Protein AF-A0A6I7QU82-F1 (afdb_monomer_lite)

pLDDT: mean 78.91, std 19.0, range [34.16, 97.12]

Secondary structure (DSSP, 8-state):
--------------------TT--PPP--GGGGTT--HHHHHH-HHHHHHHHHHTSSGGGG-HHHHHHHHHHHHH-HHHHHHHHHHHHHHH-HHHHHHHHHHHHHHHHHHHHHHHHHHHHHHHHHHHHHHHHHHHHHHHHHHHHHHTT--HHHHHHHH---HHHHHHHHHHTSPPP---PPP---

Sequence (185 aa):
MGAISRKTVDVMDESPVVLSNHLILHFLDTSVLSGKDRDTILDNEMLRWLWYLSATGSDREDPRMREIIDEIIAREPELEKVARRYEEILSDPILLERIEAREKARRDRVAETKLAQEQGHADGFRQGIEKGEEKAKLEIAQRMIDEQYTAPEIVRFTGLTNGRVAELQAEGRPGPAVSGPEGAG

Radius of gyration: 38.84 Å; chains: 1; bounding box: 123×30×81 Å

Structure (mmCIF, N/CA/C/O backbone):
data_AF-A0A6I7QU82-F1
#
_entry.id   AF-A0A6I7QU82-F1
#
loop_
_atom_site.group_PDB
_atom_site.id
_atom_site.type_symbol
_atom_site.label_atom_id
_atom_site.label_alt_id
_atom_site.label_comp_id
_atom_site.label_asym_id
_atom_site.label_entity_id
_atom_site.label_seq_id
_atom_site.pdbx_PDB_ins_code
_atom_site.Cartn_x
_atom_site.Cartn_y
_atom_site.Cartn_z
_atom_site.occupancy
_atom_site.B_iso_or_equiv
_atom_site.auth_seq_id
_atom_site.auth_comp_id
_atom_site.auth_asym_id
_atom_site.auth_atom_id
_atom_site.pdbx_PDB_model_num
ATOM 1 N N . MET A 1 1 ? 48.983 -9.934 44.353 1.00 34.16 1 MET A N 1
ATOM 2 C CA . MET A 1 1 ? 49.155 -8.725 43.512 1.00 34.16 1 MET A CA 1
ATOM 3 C C . MET A 1 1 ? 49.586 -9.192 42.131 1.00 34.16 1 MET A C 1
ATOM 5 O O . MET A 1 1 ? 50.607 -9.845 42.057 1.00 34.16 1 MET A O 1
ATOM 9 N N . GLY A 1 2 ? 48.871 -9.011 41.030 1.00 38.16 2 GLY A N 1
ATOM 10 C CA . GLY A 1 2 ? 47.568 -8.412 40.781 1.00 38.16 2 GLY A CA 1
ATOM 11 C C . GLY A 1 2 ? 46.967 -9.102 39.551 1.00 38.16 2 GLY A C 1
ATOM 12 O O . GLY A 1 2 ? 47.691 -9.566 38.673 1.00 38.16 2 GLY A O 1
ATOM 13 N N . ALA A 1 3 ? 45.645 -9.226 39.547 1.00 38.34 3 ALA A N 1
ATOM 14 C CA . ALA A 1 3 ? 44.877 -9.786 38.451 1.00 38.34 3 ALA A CA 1
ATOM 15 C C . ALA A 1 3 ? 44.915 -8.846 37.238 1.00 38.34 3 ALA A C 1
ATOM 17 O O . ALA A 1 3 ? 44.668 -7.650 37.381 1.00 38.34 3 ALA A O 1
ATOM 18 N N . ILE A 1 4 ? 45.150 -9.390 36.043 1.00 37.47 4 ILE A N 1
ATOM 19 C CA . ILE A 1 4 ? 44.785 -8.726 34.788 1.00 37.47 4 ILE A CA 1
ATOM 20 C C . ILE A 1 4 ? 43.671 -9.565 34.176 1.00 37.47 4 ILE A C 1
ATOM 22 O O . ILE A 1 4 ? 43.900 -10.553 33.480 1.00 37.47 4 ILE A O 1
ATOM 26 N N . SER A 1 5 ? 42.446 -9.180 34.528 1.00 36.19 5 SER A N 1
ATOM 27 C CA . SER A 1 5 ? 41.219 -9.674 33.918 1.00 36.19 5 SER A CA 1
ATOM 28 C C . SER A 1 5 ? 41.178 -9.180 32.473 1.00 36.19 5 SER A C 1
ATOM 30 O O . SER A 1 5 ? 41.022 -7.982 32.222 1.00 36.19 5 SER A O 1
ATOM 32 N N . ARG A 1 6 ? 41.359 -10.092 31.512 1.00 39.62 6 ARG A N 1
ATOM 33 C CA . ARG A 1 6 ? 40.973 -9.840 30.123 1.00 39.62 6 ARG A CA 1
ATOM 34 C C . ARG A 1 6 ? 39.455 -9.711 30.118 1.00 39.62 6 ARG A C 1
ATOM 36 O O . ARG A 1 6 ? 38.758 -10.715 30.215 1.00 39.62 6 ARG A O 1
ATOM 43 N N . LYS A 1 7 ? 38.958 -8.477 30.016 1.00 40.41 7 LYS A N 1
ATOM 44 C CA . LYS A 1 7 ? 37.581 -8.226 29.597 1.00 40.41 7 LYS A CA 1
ATOM 45 C C . LYS A 1 7 ? 37.410 -8.874 28.225 1.00 40.41 7 LYS A C 1
ATOM 47 O O . LYS A 1 7 ? 37.964 -8.396 27.239 1.00 40.41 7 LYS A O 1
ATOM 52 N N . THR A 1 8 ? 36.701 -9.992 28.193 1.00 36.50 8 THR A N 1
ATOM 53 C CA . THR A 1 8 ? 36.021 -10.476 26.999 1.00 36.50 8 THR A CA 1
ATOM 54 C C . THR A 1 8 ? 35.103 -9.351 26.545 1.00 36.50 8 THR A C 1
ATOM 56 O O . THR A 1 8 ? 34.174 -8.979 27.256 1.00 36.50 8 THR A O 1
ATOM 59 N N . VAL A 1 9 ? 35.459 -8.731 25.424 1.00 39.91 9 VAL A N 1
ATOM 60 C CA . VAL A 1 9 ? 34.562 -7.862 24.670 1.00 39.91 9 VAL A CA 1
ATOM 61 C C . VAL A 1 9 ? 33.419 -8.759 24.228 1.00 39.91 9 VAL A C 1
ATOM 63 O O . VAL A 1 9 ? 33.667 -9.777 23.581 1.00 39.91 9 VAL A O 1
ATOM 66 N N . ASP A 1 10 ? 32.211 -8.425 24.673 1.00 38.56 10 ASP A N 1
ATOM 67 C CA . ASP A 1 10 ? 30.991 -9.095 24.251 1.00 38.56 10 ASP A CA 1
ATOM 68 C C . ASP A 1 10 ? 30.981 -9.171 22.726 1.00 38.56 10 ASP A C 1
ATOM 70 O O . ASP A 1 10 ? 31.130 -8.166 22.025 1.00 38.56 10 ASP A O 1
ATOM 74 N N . VAL A 1 11 ? 30.879 -10.402 22.235 1.00 44.03 11 VAL A N 1
ATOM 75 C CA . VAL A 1 11 ? 30.656 -10.713 20.831 1.00 44.03 11 VAL A CA 1
ATOM 76 C C . VAL A 1 11 ? 29.355 -10.014 20.461 1.00 44.03 11 VAL A C 1
ATOM 78 O O . VAL A 1 11 ? 28.293 -10.387 20.957 1.00 44.03 11 VAL A O 1
ATOM 81 N N . MET A 1 12 ? 29.457 -8.946 19.666 1.00 39.00 12 MET A N 1
ATOM 82 C CA . MET A 1 12 ? 28.294 -8.323 19.049 1.00 39.00 12 MET A CA 1
ATOM 83 C C . MET A 1 12 ? 27.582 -9.418 18.265 1.00 39.00 12 MET A C 1
ATOM 85 O O . MET A 1 12 ? 28.162 -10.028 17.371 1.00 39.00 12 MET A O 1
ATOM 89 N N . ASP A 1 13 ? 26.356 -9.693 18.687 1.00 45.09 13 ASP A N 1
ATOM 90 C CA . ASP A 1 13 ? 25.386 -10.525 18.000 1.00 45.09 13 ASP A CA 1
ATOM 91 C C . ASP A 1 13 ? 25.346 -10.108 16.520 1.00 45.09 13 ASP A C 1
ATOM 93 O O . ASP A 1 13 ? 24.890 -9.015 16.190 1.00 45.09 13 ASP A O 1
ATOM 97 N N . GLU A 1 14 ? 25.886 -10.946 15.628 1.00 49.81 14 GLU A N 1
ATOM 98 C CA . GLU A 1 14 ? 25.839 -10.762 14.167 1.00 49.81 14 GLU A CA 1
ATOM 99 C C . GLU A 1 14 ? 24.434 -11.066 13.612 1.00 49.81 14 GLU A C 1
ATOM 101 O O . GLU A 1 14 ? 24.269 -11.555 12.492 1.00 49.81 14 GLU A O 1
ATOM 106 N N . SER A 1 15 ? 23.388 -10.811 14.396 1.00 45.62 15 SER A N 1
ATOM 107 C CA . SER A 1 15 ? 22.027 -10.862 13.900 1.00 45.62 15 SER A CA 1
ATOM 108 C C . SER A 1 15 ? 21.807 -9.637 12.995 1.00 45.62 15 SER A C 1
ATOM 110 O O . SER A 1 15 ? 22.071 -8.499 13.400 1.00 45.62 15 SER A O 1
ATOM 112 N N . PRO A 1 16 ? 21.386 -9.822 11.727 1.00 48.50 16 PRO A N 1
ATOM 113 C CA . PRO A 1 16 ? 21.156 -8.697 10.835 1.00 48.50 16 PRO A CA 1
ATOM 114 C C . PRO A 1 16 ? 20.095 -7.797 11.464 1.00 48.50 16 PRO A C 1
ATOM 116 O O . PRO A 1 16 ? 18.992 -8.248 11.774 1.00 48.50 16 PRO A O 1
ATOM 119 N N . VAL A 1 17 ? 20.431 -6.523 11.664 1.00 49.16 17 VAL A N 1
ATOM 120 C CA . VAL A 1 17 ? 19.489 -5.511 12.149 1.00 49.16 17 VAL A CA 1
ATOM 121 C C . VAL A 1 17 ? 18.388 -5.361 11.100 1.00 49.16 17 VAL A C 1
ATOM 123 O O . VAL A 1 17 ? 18.532 -4.643 10.110 1.00 49.16 17 VAL A O 1
ATOM 126 N N . VAL A 1 18 ? 17.279 -6.071 11.294 1.00 52.31 18 VAL A N 1
ATOM 127 C CA . VAL A 1 18 ? 16.084 -5.944 10.461 1.00 52.31 18 VAL A CA 1
ATOM 128 C C . VAL A 1 18 ? 15.369 -4.668 10.890 1.00 52.31 18 VAL A C 1
ATOM 130 O O . VAL A 1 18 ? 14.615 -4.659 11.858 1.00 52.31 18 VAL A O 1
ATOM 133 N N . LEU A 1 19 ? 15.620 -3.570 10.172 1.00 53.47 19 LEU A N 1
ATOM 134 C CA . LEU A 1 19 ? 14.947 -2.287 10.407 1.00 53.47 19 LEU A CA 1
ATOM 135 C C . LEU A 1 19 ? 13.419 -2.406 10.276 1.00 53.47 19 LEU A C 1
ATOM 137 O O . LEU A 1 19 ? 12.694 -1.717 10.987 1.00 53.47 19 LEU A O 1
ATOM 141 N N . SER A 1 20 ? 12.931 -3.253 9.360 1.00 51.53 20 SER A N 1
ATOM 142 C CA . SER A 1 20 ? 11.506 -3.486 9.101 1.00 51.53 20 SER A CA 1
ATOM 143 C C . SER A 1 20 ? 11.313 -4.553 8.007 1.00 51.53 20 SER A C 1
ATOM 145 O O . SER A 1 20 ? 11.926 -4.454 6.948 1.00 51.53 20 SER A O 1
ATOM 147 N N . ASN A 1 21 ? 10.401 -5.519 8.195 1.00 57.09 21 ASN A N 1
ATOM 148 C CA . ASN A 1 21 ? 9.949 -6.443 7.130 1.00 57.09 21 ASN A CA 1
ATOM 149 C C . ASN A 1 21 ? 8.995 -5.771 6.116 1.00 57.09 21 ASN A C 1
ATOM 151 O O . ASN A 1 21 ? 8.422 -6.438 5.256 1.00 57.09 21 ASN A O 1
ATOM 155 N N . HIS A 1 22 ? 8.768 -4.460 6.233 1.00 63.03 22 HIS A N 1
ATOM 156 C CA . HIS A 1 22 ? 7.871 -3.705 5.356 1.00 63.03 22 HIS A CA 1
ATOM 157 C C . HIS A 1 22 ? 8.551 -3.214 4.073 1.00 63.03 22 HIS A C 1
ATOM 159 O O . HIS A 1 22 ? 7.864 -2.684 3.201 1.00 63.03 22 HIS A O 1
ATOM 165 N N . LEU A 1 23 ? 9.872 -3.380 3.941 1.00 57.81 23 LEU A N 1
ATOM 166 C CA . LEU A 1 23 ? 10.615 -2.988 2.748 1.00 57.81 23 LEU A CA 1
ATOM 167 C C . LEU A 1 23 ? 11.723 -4.001 2.445 1.00 57.81 23 LEU A C 1
ATOM 169 O O . LEU A 1 23 ? 12.660 -4.156 3.221 1.00 57.81 23 LEU A O 1
ATOM 173 N N . ILE A 1 24 ? 11.627 -4.652 1.286 1.00 64.06 24 ILE A N 1
ATOM 174 C CA . ILE A 1 24 ? 12.713 -5.451 0.714 1.00 64.06 24 ILE A CA 1
ATOM 175 C C . ILE A 1 24 ? 13.284 -4.640 -0.446 1.00 64.06 24 ILE A C 1
ATOM 177 O O . ILE A 1 24 ? 12.586 -4.370 -1.423 1.00 64.06 24 ILE A O 1
ATOM 181 N N . LEU A 1 25 ? 14.542 -4.225 -0.318 1.00 69.94 25 LEU A N 1
ATOM 182 C CA . LEU A 1 25 ? 15.288 -3.588 -1.397 1.00 69.94 25 LEU A CA 1
ATOM 183 C C . LEU A 1 25 ? 16.204 -4.632 -2.028 1.00 69.94 25 LEU A C 1
ATOM 185 O O . LEU A 1 25 ? 17.079 -5.182 -1.361 1.00 69.94 25 LEU A O 1
ATOM 189 N N . HIS A 1 26 ? 16.001 -4.898 -3.314 1.00 70.88 26 HIS A N 1
ATOM 190 C CA . HIS A 1 26 ? 16.937 -5.679 -4.110 1.00 70.88 26 HIS A CA 1
ATOM 191 C C . HIS A 1 26 ? 17.929 -4.723 -4.768 1.00 70.88 26 HIS A C 1
ATOM 193 O O . HIS A 1 26 ? 17.527 -3.801 -5.476 1.00 70.88 26 HIS A O 1
ATOM 199 N N . PHE A 1 27 ? 19.220 -4.949 -4.535 1.00 75.38 27 PHE A N 1
ATOM 200 C CA . PHE A 1 27 ? 20.288 -4.220 -5.208 1.00 75.38 27 PHE A CA 1
ATOM 201 C C . PHE A 1 27 ? 20.784 -5.052 -6.388 1.00 75.38 27 PHE A C 1
ATOM 203 O O . PHE A 1 27 ? 21.113 -6.227 -6.228 1.00 75.38 27 PHE A O 1
ATOM 210 N N . LEU A 1 28 ? 20.818 -4.440 -7.571 1.00 79.50 28 LEU A N 1
ATOM 211 C CA . LEU A 1 28 ? 21.399 -5.032 -8.770 1.00 79.50 28 LEU A CA 1
ATOM 212 C C . LEU A 1 28 ? 22.754 -4.372 -9.018 1.00 79.50 28 LEU A C 1
ATOM 214 O O . LEU A 1 28 ? 22.820 -3.176 -9.293 1.00 79.50 28 LEU A O 1
ATOM 218 N N . ASP A 1 29 ? 23.828 -5.148 -8.890 1.00 80.94 29 ASP A N 1
ATOM 219 C CA . ASP A 1 29 ? 25.186 -4.665 -9.122 1.00 80.94 29 ASP A CA 1
ATOM 220 C C . ASP A 1 29 ? 25.537 -4.752 -10.614 1.00 80.94 29 ASP A C 1
ATOM 222 O O . ASP A 1 29 ? 25.734 -5.837 -11.167 1.00 80.94 29 ASP A O 1
ATOM 226 N N . THR A 1 30 ? 25.618 -3.597 -11.276 1.00 81.19 30 THR A N 1
ATOM 227 C CA . THR A 1 30 ? 25.988 -3.509 -12.695 1.00 81.19 30 THR A CA 1
ATOM 228 C C . THR A 1 30 ? 27.480 -3.737 -12.928 1.00 81.19 30 THR A C 1
ATOM 230 O O . THR A 1 30 ? 27.874 -4.017 -14.059 1.00 81.19 30 THR A O 1
ATOM 233 N N . SER A 1 31 ? 28.323 -3.712 -11.886 1.00 81.31 31 SER A N 1
ATOM 234 C CA . SER A 1 31 ? 29.754 -4.015 -12.008 1.00 81.31 31 SER A CA 1
ATOM 235 C C . SER A 1 31 ? 30.011 -5.459 -12.443 1.00 81.31 31 SER A C 1
ATOM 237 O O . SER A 1 31 ? 31.032 -5.740 -13.069 1.00 81.31 31 SER A O 1
ATOM 239 N N . VAL A 1 32 ? 29.041 -6.356 -12.227 1.00 83.81 32 VAL A N 1
ATOM 240 C CA . VAL A 1 32 ? 29.049 -7.734 -12.740 1.00 83.81 32 VAL A CA 1
ATOM 241 C C . VAL A 1 32 ? 29.113 -7.770 -14.272 1.00 83.81 32 VAL A C 1
ATOM 243 O O . VAL A 1 32 ? 29.589 -8.751 -14.834 1.00 83.81 32 VAL A O 1
ATOM 246 N N . LEU A 1 33 ? 28.678 -6.714 -14.966 1.00 82.25 33 LEU A N 1
ATOM 247 C CA . LEU A 1 33 ? 28.789 -6.597 -16.424 1.00 82.25 33 LEU A CA 1
ATOM 248 C C . LEU A 1 33 ? 30.214 -6.245 -16.886 1.00 82.25 33 LEU A C 1
ATOM 250 O O . LEU A 1 33 ? 30.549 -6.434 -18.056 1.00 82.25 33 LEU A O 1
ATOM 254 N N . SER A 1 34 ? 31.070 -5.759 -15.982 1.00 81.31 34 SER A N 1
ATOM 255 C CA . SER A 1 34 ? 32.435 -5.349 -16.306 1.00 81.31 34 SER A CA 1
ATOM 256 C C . SER A 1 34 ? 33.278 -6.532 -16.779 1.00 81.31 34 SER A C 1
ATOM 258 O O . SER A 1 34 ? 33.328 -7.585 -16.145 1.00 81.31 34 SER A O 1
ATOM 260 N N . GLY A 1 35 ? 33.951 -6.360 -17.917 1.00 80.06 35 GLY A N 1
ATOM 261 C CA . GLY A 1 35 ? 34.825 -7.381 -18.496 1.00 80.06 35 GLY A CA 1
ATOM 262 C C . GLY A 1 35 ? 34.104 -8.576 -19.126 1.00 80.06 35 GLY A C 1
ATOM 263 O O . GLY A 1 35 ? 34.782 -9.463 -19.638 1.00 80.06 35 GLY A O 1
ATOM 264 N N . LYS A 1 36 ? 32.763 -8.607 -19.133 1.00 85.38 36 LYS A N 1
ATOM 265 C CA . LYS A 1 36 ? 32.005 -9.612 -19.886 1.00 85.38 36 LYS A CA 1
ATOM 266 C C . LYS A 1 36 ? 32.008 -9.272 -21.376 1.00 85.38 36 LYS A C 1
ATOM 268 O O . LYS A 1 36 ? 31.846 -8.114 -21.773 1.00 85.38 36 LYS A O 1
ATOM 273 N N . ASP A 1 37 ? 32.222 -10.289 -22.200 1.00 87.56 37 ASP A N 1
ATOM 274 C CA . ASP A 1 37 ? 32.086 -10.180 -23.647 1.00 87.56 37 ASP A CA 1
ATOM 275 C C . ASP A 1 37 ? 30.605 -10.191 -24.074 1.00 87.56 37 ASP A C 1
ATOM 277 O O . ASP A 1 37 ? 29.700 -10.464 -23.280 1.00 87.56 37 ASP A O 1
ATOM 281 N N . ARG A 1 38 ? 30.372 -9.851 -25.345 1.00 84.81 38 ARG A N 1
ATOM 282 C CA . ARG A 1 38 ? 29.039 -9.755 -25.953 1.00 84.81 38 ARG A CA 1
ATOM 283 C C . ARG A 1 38 ? 28.275 -11.077 -25.871 1.00 84.81 38 ARG A C 1
ATOM 285 O O . ARG A 1 38 ? 27.106 -11.058 -25.499 1.00 84.81 38 ARG A O 1
ATOM 292 N N . ASP A 1 39 ? 28.918 -12.197 -26.176 1.00 89.00 39 ASP A N 1
ATOM 293 C CA . ASP A 1 39 ? 28.253 -13.500 -26.247 1.00 89.00 39 ASP A CA 1
ATOM 294 C C . ASP A 1 39 ? 27.818 -13.947 -24.847 1.00 89.00 39 ASP A C 1
ATOM 296 O O . ASP A 1 39 ? 26.665 -14.322 -24.641 1.00 89.00 39 ASP A O 1
ATOM 300 N N . THR A 1 40 ? 28.677 -13.746 -23.842 1.00 90.25 40 THR A N 1
ATOM 301 C CA . THR A 1 40 ? 28.342 -13.991 -22.431 1.00 90.25 40 THR A CA 1
ATOM 302 C C . THR A 1 40 ? 27.105 -13.205 -21.975 1.00 90.25 40 THR A C 1
ATOM 304 O O . THR A 1 40 ? 26.299 -13.718 -21.194 1.00 90.25 40 THR A O 1
ATOM 307 N N . ILE A 1 41 ? 26.947 -11.955 -22.423 1.00 87.31 41 ILE A N 1
ATOM 308 C CA . ILE A 1 41 ? 25.782 -11.121 -22.085 1.00 87.31 41 ILE A CA 1
ATOM 309 C C . ILE A 1 41 ? 24.533 -11.634 -22.802 1.00 87.31 41 ILE A C 1
ATOM 311 O O . ILE A 1 41 ? 23.478 -11.761 -22.186 1.00 87.31 41 ILE A O 1
ATOM 315 N N . LEU A 1 42 ? 24.644 -11.939 -24.093 1.00 88.06 42 LEU A N 1
ATOM 316 C CA . LEU A 1 42 ? 23.508 -12.320 -24.926 1.00 88.06 42 LEU A CA 1
ATOM 317 C C . LEU A 1 42 ? 22.996 -13.736 -24.655 1.00 88.06 42 LEU A C 1
ATOM 319 O O . LEU A 1 42 ? 21.808 -13.986 -24.862 1.00 88.06 42 LEU A O 1
ATOM 323 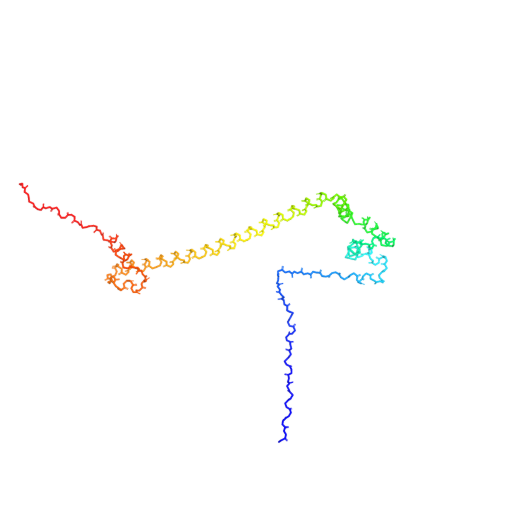N N . ASP A 1 43 ? 23.842 -14.641 -24.172 1.00 90.06 43 ASP A N 1
ATOM 324 C CA . ASP A 1 43 ? 23.466 -16.026 -23.874 1.00 90.06 43 ASP A CA 1
ATOM 325 C C . ASP A 1 43 ? 22.761 -16.171 -22.515 1.00 90.06 43 ASP A C 1
ATOM 327 O O . ASP A 1 43 ? 22.052 -17.151 -22.278 1.00 90.06 43 ASP A O 1
ATOM 331 N N . ASN A 1 44 ? 22.888 -15.181 -21.625 1.00 90.00 44 ASN A N 1
ATOM 332 C CA . ASN A 1 44 ? 22.287 -15.208 -20.295 1.00 90.00 44 ASN A CA 1
ATOM 333 C C . ASN A 1 44 ? 21.133 -14.204 -20.167 1.00 90.00 44 ASN A C 1
AT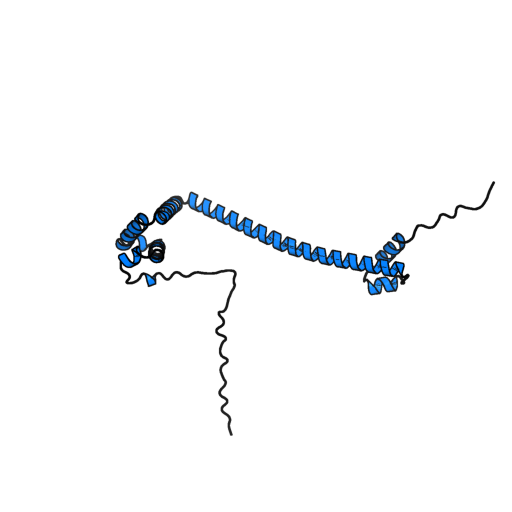OM 335 O O . ASN A 1 44 ? 21.341 -12.997 -20.218 1.00 90.00 44 ASN A O 1
ATOM 339 N N . GLU A 1 45 ? 19.923 -14.704 -19.910 1.00 88.44 45 GLU A N 1
ATOM 340 C CA . GLU A 1 45 ? 18.714 -13.882 -19.748 1.00 88.44 45 GLU A CA 1
ATOM 341 C C . GLU A 1 45 ? 18.876 -12.782 -18.698 1.00 88.44 45 GLU A C 1
ATOM 343 O O . GLU A 1 45 ? 18.689 -11.608 -19.002 1.00 88.44 45 GLU A O 1
ATOM 348 N N . MET A 1 46 ? 19.319 -13.123 -17.489 1.00 87.00 46 MET A N 1
ATOM 349 C CA . MET A 1 46 ? 19.500 -12.137 -16.424 1.00 87.00 46 MET A CA 1
ATOM 350 C C . MET A 1 46 ? 20.509 -11.050 -16.814 1.00 87.00 46 MET A C 1
ATOM 352 O O . MET A 1 46 ? 20.310 -9.885 -16.479 1.00 87.00 46 MET A O 1
ATOM 356 N N . LEU A 1 47 ? 21.576 -11.401 -17.539 1.00 88.44 47 LEU A N 1
ATOM 357 C CA . LEU A 1 47 ? 22.549 -10.419 -18.021 1.00 88.44 47 LEU A CA 1
ATOM 358 C C . LEU A 1 47 ? 21.990 -9.550 -19.149 1.00 88.44 47 LEU A C 1
ATOM 360 O O . LEU A 1 47 ? 22.301 -8.363 -19.161 1.00 88.44 47 LEU A O 1
ATOM 364 N N . ARG A 1 48 ? 21.132 -10.076 -20.035 1.00 88.69 48 ARG A N 1
ATOM 365 C CA . ARG A 1 48 ? 20.410 -9.260 -21.030 1.00 88.69 48 ARG A CA 1
ATOM 366 C C . ARG A 1 48 ? 19.518 -8.222 -20.355 1.00 88.69 48 ARG A C 1
ATOM 368 O O . ARG A 1 48 ? 19.591 -7.041 -20.687 1.00 88.69 48 ARG A O 1
ATOM 375 N N . TRP A 1 49 ? 18.733 -8.643 -19.363 1.00 87.38 49 TRP A N 1
ATOM 376 C CA . TRP A 1 49 ? 17.869 -7.747 -18.591 1.00 87.38 49 TRP A CA 1
ATOM 377 C C . TRP A 1 49 ? 18.673 -6.725 -17.785 1.00 87.38 49 TRP A C 1
ATOM 379 O O . TRP A 1 49 ? 18.361 -5.535 -17.813 1.00 87.38 49 TRP A O 1
ATOM 389 N N . LEU A 1 50 ? 19.740 -7.156 -17.107 1.00 87.88 50 LEU A N 1
ATOM 390 C CA . LEU A 1 50 ? 20.622 -6.259 -16.362 1.00 87.88 50 LEU A CA 1
ATOM 391 C C . LEU A 1 50 ? 21.316 -5.254 -17.291 1.00 87.88 50 LEU A C 1
ATOM 393 O O . LEU A 1 50 ? 21.401 -4.079 -16.945 1.00 87.88 50 LEU A O 1
ATOM 397 N N . TRP A 1 51 ? 21.754 -5.685 -18.478 1.00 87.06 51 TRP A N 1
ATOM 398 C CA . TRP A 1 51 ? 22.341 -4.811 -19.495 1.00 87.06 51 TRP A CA 1
ATOM 399 C C . TRP A 1 51 ? 21.331 -3.771 -19.983 1.00 87.06 51 TRP A C 1
ATOM 401 O O . TRP A 1 51 ? 21.614 -2.573 -19.938 1.00 87.06 51 TRP A O 1
ATOM 411 N N . TYR A 1 52 ? 20.124 -4.207 -20.355 1.00 85.25 52 TYR A N 1
ATOM 412 C CA . TYR A 1 52 ? 19.033 -3.327 -20.774 1.00 85.25 52 TYR A CA 1
ATOM 413 C C . TYR A 1 52 ? 18.695 -2.265 -19.711 1.00 85.25 52 TYR A C 1
ATOM 415 O O . TYR A 1 52 ? 18.596 -1.083 -20.036 1.00 85.25 52 TYR A O 1
ATOM 423 N N . LEU A 1 53 ? 18.581 -2.662 -18.438 1.00 84.19 53 LEU A N 1
ATOM 424 C CA . LEU A 1 53 ? 18.298 -1.750 -17.321 1.00 84.19 53 LEU A CA 1
ATOM 425 C C . LEU A 1 53 ? 19.480 -0.829 -16.993 1.00 84.19 53 LEU A C 1
ATOM 427 O O . LEU A 1 53 ? 19.284 0.342 -16.678 1.00 84.19 53 LEU A O 1
ATOM 431 N N . SER A 1 54 ? 20.716 -1.320 -17.098 1.00 79.56 54 SER A N 1
ATOM 432 C CA . SER A 1 54 ? 21.905 -0.477 -16.913 1.00 79.56 54 SER A CA 1
ATOM 433 C C . SER A 1 54 ? 21.993 0.615 -17.981 1.00 79.56 54 SER A C 1
ATOM 435 O O . SER A 1 54 ? 22.470 1.713 -17.720 1.00 79.56 54 SER A O 1
ATOM 437 N N . ALA A 1 55 ? 21.445 0.336 -19.164 1.00 73.44 55 ALA A N 1
ATOM 438 C CA . ALA A 1 55 ? 21.369 1.272 -20.265 1.00 73.44 55 ALA A CA 1
ATOM 439 C C . ALA A 1 55 ? 20.123 2.167 -20.241 1.00 73.44 55 ALA A C 1
ATOM 441 O O . ALA A 1 55 ? 19.954 2.984 -21.137 1.00 73.44 55 ALA A O 1
ATOM 442 N N . THR A 1 56 ? 19.199 2.051 -19.285 1.00 62.25 56 THR A N 1
ATOM 443 C CA . THR A 1 56 ? 18.101 3.026 -19.145 1.00 62.25 56 THR A CA 1
ATOM 444 C C . THR A 1 56 ? 18.606 4.258 -18.388 1.00 62.25 56 THR A C 1
ATOM 446 O O . THR A 1 56 ? 18.348 4.422 -17.202 1.00 62.25 56 THR A O 1
ATOM 449 N N . GLY A 1 57 ? 19.388 5.104 -19.064 1.00 59.97 57 GLY A N 1
ATOM 450 C CA . GLY A 1 57 ? 20.010 6.304 -18.496 1.00 59.97 57 GLY A CA 1
ATOM 451 C C . GLY A 1 57 ? 20.850 7.066 -19.526 1.00 59.97 57 GLY A C 1
ATOM 452 O O . GLY A 1 57 ? 20.798 6.768 -20.720 1.00 59.97 57 GLY A O 1
ATOM 453 N N . SER A 1 58 ? 21.641 8.040 -19.070 1.00 50.94 58 SER A N 1
ATOM 454 C CA . SER A 1 58 ? 22.510 8.884 -19.913 1.00 50.94 58 SER A CA 1
ATOM 455 C C . SER A 1 58 ? 23.545 8.097 -20.735 1.00 50.94 58 SER A C 1
ATOM 457 O O . SER A 1 58 ? 24.057 8.601 -21.729 1.00 50.94 58 SER A O 1
ATOM 459 N N . ASP A 1 59 ? 23.811 6.841 -20.367 1.00 53.22 59 ASP A N 1
ATOM 460 C CA . ASP A 1 59 ? 24.810 5.973 -21.000 1.00 53.22 59 ASP A CA 1
ATOM 461 C C . ASP A 1 59 ? 24.325 5.310 -22.306 1.00 53.22 59 ASP A C 1
ATOM 463 O O . ASP A 1 59 ? 25.104 4.642 -22.988 1.00 53.22 59 ASP A O 1
ATOM 467 N N . ARG A 1 60 ? 23.064 5.539 -22.727 1.00 56.44 60 ARG A N 1
ATOM 468 C CA . ARG A 1 60 ? 22.574 5.140 -24.070 1.00 56.44 60 ARG A CA 1
ATOM 469 C C . ARG A 1 60 ? 23.365 5.774 -25.205 1.00 56.44 60 ARG A C 1
ATOM 471 O O . ARG A 1 60 ? 23.233 5.355 -26.354 1.00 56.44 60 ARG A O 1
ATOM 478 N N . GLU A 1 61 ? 24.157 6.798 -24.921 1.00 58.44 61 GLU A N 1
ATOM 479 C CA . GLU A 1 61 ? 24.963 7.453 -25.935 1.00 58.44 61 GLU A CA 1
ATOM 480 C C . GLU A 1 61 ? 26.151 6.598 -26.405 1.00 58.44 61 GLU A C 1
ATOM 482 O O . GLU A 1 61 ? 26.582 6.802 -27.541 1.00 58.44 61 GLU A O 1
ATOM 487 N N . ASP A 1 62 ? 26.602 5.598 -25.631 1.00 74.31 62 ASP A N 1
ATOM 488 C CA . ASP A 1 62 ? 27.676 4.677 -26.034 1.00 74.31 62 ASP A CA 1
ATOM 489 C C . ASP A 1 62 ? 27.229 3.779 -27.215 1.00 74.31 62 ASP A C 1
ATOM 491 O O . ASP A 1 62 ? 26.291 2.982 -27.081 1.00 74.31 62 ASP A O 1
ATOM 495 N N . PRO A 1 63 ? 27.899 3.857 -28.384 1.00 77.06 63 PRO A N 1
ATOM 496 C CA . PRO A 1 63 ? 27.584 3.031 -29.550 1.00 77.06 63 PRO A CA 1
ATOM 497 C C . PRO A 1 63 ? 27.620 1.519 -29.285 1.00 77.06 63 PRO A C 1
ATOM 499 O O . PRO A 1 63 ? 26.790 0.791 -29.828 1.00 77.06 63 PRO A O 1
ATOM 502 N N . ARG A 1 64 ? 28.540 1.041 -28.434 1.00 74.88 64 ARG A N 1
ATOM 503 C CA . ARG A 1 64 ? 28.652 -0.382 -28.080 1.00 74.88 64 ARG A CA 1
ATOM 504 C C . ARG A 1 64 ? 27.447 -0.842 -27.264 1.00 74.88 64 ARG A C 1
ATOM 506 O O . ARG A 1 64 ? 26.970 -1.961 -27.444 1.00 74.88 64 ARG A O 1
ATOM 513 N N . MET A 1 65 ? 26.955 0.020 -26.374 1.00 75.75 65 MET A N 1
ATOM 514 C CA . MET A 1 65 ? 25.763 -0.260 -25.574 1.00 75.75 65 MET A CA 1
ATOM 515 C C . MET A 1 65 ? 24.532 -0.384 -26.472 1.00 75.75 65 MET A C 1
ATOM 517 O O . MET A 1 65 ? 23.785 -1.350 -26.327 1.00 75.75 65 MET A O 1
ATOM 521 N N . ARG A 1 66 ? 24.353 0.542 -27.429 1.00 79.44 66 ARG A N 1
ATOM 522 C CA . ARG A 1 66 ? 23.217 0.520 -28.369 1.00 79.44 66 ARG A CA 1
ATOM 523 C C . ARG A 1 66 ? 23.171 -0.748 -29.207 1.00 79.44 66 ARG A C 1
ATOM 525 O O . ARG A 1 66 ? 22.123 -1.376 -29.267 1.00 79.44 66 ARG A O 1
ATOM 532 N N . GLU A 1 67 ? 24.298 -1.154 -29.790 1.00 83.44 67 GLU A N 1
ATOM 533 C CA . GLU A 1 67 ? 24.347 -2.352 -30.636 1.00 83.44 67 GLU A CA 1
ATOM 534 C C . GLU A 1 67 ? 23.885 -3.608 -29.878 1.00 83.44 67 GLU A C 1
ATOM 536 O O . GLU A 1 67 ? 23.094 -4.399 -30.389 1.00 83.44 67 GLU A O 1
ATOM 541 N N . ILE A 1 68 ? 24.337 -3.771 -28.631 1.00 84.38 68 ILE A N 1
ATOM 542 C CA . ILE A 1 68 ? 23.949 -4.914 -27.798 1.00 84.38 68 ILE A CA 1
ATOM 543 C C . ILE A 1 68 ? 22.470 -4.821 -27.394 1.00 84.38 68 ILE A C 1
ATOM 545 O O . ILE A 1 68 ? 21.790 -5.842 -27.362 1.00 84.38 68 ILE A O 1
ATOM 549 N N . ILE A 1 69 ? 21.942 -3.625 -27.117 1.00 84.44 69 ILE A N 1
ATOM 550 C CA . ILE A 1 69 ? 20.520 -3.431 -26.784 1.00 84.44 69 ILE A CA 1
ATOM 551 C C . ILE A 1 69 ? 19.622 -3.777 -27.969 1.00 84.44 69 ILE A C 1
ATOM 553 O O . ILE A 1 69 ? 18.639 -4.489 -27.777 1.00 84.44 69 ILE A O 1
ATOM 557 N N . ASP A 1 70 ? 19.960 -3.319 -29.173 1.00 85.38 70 ASP A N 1
ATOM 558 C CA . ASP A 1 70 ? 19.191 -3.626 -30.382 1.00 85.38 70 ASP A CA 1
ATOM 559 C C . ASP A 1 70 ? 19.147 -5.141 -30.621 1.00 85.38 70 ASP A C 1
ATOM 561 O O . ASP A 1 70 ? 18.096 -5.701 -30.940 1.00 85.38 70 ASP A O 1
ATOM 565 N N . GLU A 1 71 ? 20.264 -5.835 -30.385 1.00 86.56 71 GLU A N 1
ATOM 566 C CA . GLU A 1 71 ? 20.308 -7.292 -30.471 1.00 86.56 71 GLU A CA 1
ATOM 567 C C . GLU A 1 71 ? 19.513 -7.984 -29.353 1.00 86.56 71 GLU A C 1
ATOM 569 O O . GLU A 1 71 ? 18.821 -8.969 -29.617 1.00 86.56 71 GLU A O 1
ATOM 574 N N . ILE A 1 72 ? 19.565 -7.478 -28.119 1.00 86.38 72 ILE A N 1
ATOM 575 C CA . ILE A 1 72 ? 18.746 -7.980 -27.006 1.00 86.38 72 ILE A CA 1
ATOM 576 C C . ILE A 1 72 ? 17.255 -7.844 -27.343 1.00 86.38 72 ILE A C 1
ATOM 578 O O . ILE A 1 72 ? 16.509 -8.812 -27.212 1.00 86.38 72 ILE A O 1
ATOM 582 N N . ILE A 1 73 ? 16.830 -6.674 -27.828 1.00 85.44 73 ILE A N 1
ATOM 583 C CA . ILE A 1 73 ? 15.448 -6.396 -28.236 1.00 85.44 73 ILE A CA 1
ATOM 584 C C . ILE A 1 73 ? 15.023 -7.324 -29.381 1.00 85.44 73 ILE A C 1
ATOM 586 O O . ILE A 1 73 ? 13.921 -7.868 -29.352 1.00 85.44 73 ILE A O 1
ATOM 590 N N . ALA A 1 74 ? 15.901 -7.557 -30.361 1.00 86.44 74 ALA A N 1
ATOM 591 C CA . ALA A 1 74 ? 15.628 -8.464 -31.474 1.00 86.44 74 ALA A CA 1
ATOM 592 C C . ALA A 1 74 ? 15.487 -9.933 -31.033 1.00 86.44 74 ALA A C 1
ATOM 594 O O . ALA A 1 74 ? 14.712 -10.686 -31.625 1.00 86.44 74 ALA A O 1
ATOM 595 N N . ARG A 1 75 ? 16.229 -10.354 -30.001 1.00 84.06 75 ARG A N 1
ATOM 596 C CA . ARG A 1 75 ? 16.178 -11.718 -29.449 1.00 84.06 75 ARG A CA 1
ATOM 597 C C . ARG A 1 75 ? 15.005 -11.933 -28.492 1.00 84.06 75 ARG A C 1
ATOM 599 O O . ARG A 1 75 ? 14.570 -13.072 -28.328 1.00 84.06 75 ARG A O 1
ATOM 606 N N . GLU A 1 76 ? 14.503 -10.877 -27.856 1.00 85.81 76 GLU A N 1
ATOM 607 C CA . GLU A 1 76 ? 13.579 -10.977 -26.726 1.00 85.81 76 GLU A CA 1
ATOM 608 C C . GLU A 1 76 ? 12.312 -10.126 -26.956 1.00 85.81 76 GLU A C 1
ATOM 610 O O . GLU A 1 76 ? 12.265 -8.943 -26.607 1.00 85.81 76 GLU A O 1
ATOM 615 N N . PRO A 1 77 ? 11.236 -10.727 -27.510 1.00 84.88 77 PRO A N 1
ATOM 616 C CA . PRO A 1 77 ? 10.011 -10.006 -27.875 1.00 84.88 77 PRO A CA 1
ATOM 617 C C . PRO A 1 77 ? 9.342 -9.262 -26.713 1.00 84.88 77 PRO A C 1
ATOM 619 O O . PRO A 1 77 ? 8.658 -8.258 -26.915 1.00 84.88 77 PRO A O 1
ATOM 622 N N . GLU A 1 78 ? 9.513 -9.748 -25.482 1.00 85.31 78 GLU A N 1
ATOM 623 C CA . GLU A 1 78 ? 8.984 -9.079 -24.292 1.00 85.31 78 GLU A CA 1
ATOM 624 C C . GLU A 1 78 ? 9.747 -7.785 -23.980 1.00 85.31 78 GLU A C 1
ATOM 626 O O . GLU A 1 78 ? 9.118 -6.778 -23.655 1.00 85.31 78 GLU A O 1
ATOM 631 N N . LEU A 1 79 ? 11.071 -7.758 -24.173 1.00 82.62 79 LEU A N 1
ATOM 632 C CA . LEU A 1 79 ? 11.861 -6.533 -24.036 1.00 82.62 79 LEU A CA 1
ATOM 633 C C . LEU A 1 79 ? 11.511 -5.514 -25.116 1.00 82.62 79 LEU A C 1
ATOM 635 O O . LEU A 1 79 ? 11.420 -4.330 -24.814 1.00 82.62 79 LEU A O 1
ATOM 639 N N . GLU A 1 80 ? 11.212 -5.952 -26.339 1.00 85.75 80 GLU A N 1
ATOM 640 C CA . GLU A 1 80 ? 10.724 -5.060 -27.396 1.00 85.75 80 GLU A CA 1
ATOM 641 C C . GLU A 1 80 ? 9.394 -4.386 -27.016 1.00 85.75 80 GLU A C 1
ATOM 643 O O . GLU A 1 80 ? 9.212 -3.180 -27.200 1.00 85.75 80 GLU A O 1
ATOM 648 N N . LYS A 1 81 ? 8.443 -5.144 -26.453 1.00 87.56 81 LYS A N 1
ATOM 649 C CA . LYS A 1 81 ? 7.173 -4.585 -25.955 1.00 87.56 81 LYS A CA 1
ATOM 650 C C . LYS A 1 81 ? 7.408 -3.590 -24.821 1.00 87.56 81 LYS A C 1
ATOM 652 O O . LYS A 1 81 ? 6.793 -2.524 -24.823 1.00 87.56 81 LYS A O 1
ATOM 657 N N . VAL A 1 82 ? 8.286 -3.926 -23.874 1.00 85.31 82 VAL A N 1
ATOM 658 C CA . VAL A 1 82 ? 8.636 -3.054 -22.746 1.00 85.31 82 VAL A CA 1
ATOM 659 C C . VAL A 1 82 ? 9.314 -1.777 -23.238 1.00 85.31 82 VAL A C 1
ATOM 661 O O . VAL A 1 82 ? 8.905 -0.696 -22.825 1.00 85.31 82 VAL A O 1
ATOM 664 N N . ALA A 1 83 ? 10.286 -1.880 -24.145 1.00 82.69 83 ALA A N 1
ATOM 665 C CA . ALA A 1 83 ? 11.009 -0.748 -24.715 1.00 82.69 83 ALA A CA 1
ATOM 666 C C . ALA A 1 83 ? 10.070 0.208 -25.451 1.00 82.69 83 ALA A C 1
ATOM 668 O O . ALA A 1 83 ? 10.027 1.390 -25.113 1.00 82.69 83 ALA A O 1
ATOM 669 N N . ARG A 1 84 ? 9.232 -0.309 -26.363 1.00 86.50 84 ARG A N 1
ATOM 670 C CA . ARG A 1 84 ? 8.220 0.503 -27.060 1.00 86.50 84 ARG A CA 1
ATOM 671 C C . ARG A 1 84 ? 7.287 1.198 -26.083 1.00 86.50 84 ARG A C 1
ATOM 673 O O . ARG A 1 84 ? 7.066 2.400 -26.184 1.00 86.50 84 ARG A O 1
ATOM 680 N N . ARG A 1 85 ? 6.760 0.457 -25.105 1.00 85.50 85 ARG A N 1
ATOM 681 C CA . ARG A 1 85 ? 5.820 1.026 -24.138 1.00 85.50 85 ARG A CA 1
ATOM 682 C C . ARG A 1 85 ? 6.470 2.100 -23.271 1.00 85.50 85 ARG A C 1
ATOM 684 O O . ARG A 1 85 ? 5.825 3.087 -22.932 1.00 85.50 85 ARG A O 1
ATOM 691 N N . TYR A 1 86 ? 7.725 1.895 -22.896 1.00 82.81 86 TYR A N 1
ATOM 692 C CA . TYR A 1 86 ? 8.498 2.849 -22.120 1.00 82.81 86 TYR A CA 1
ATOM 693 C C . TYR A 1 86 ? 8.760 4.133 -22.916 1.00 82.81 86 TYR A C 1
ATOM 695 O O . TYR A 1 86 ? 8.506 5.221 -22.407 1.00 82.81 86 TYR A O 1
ATOM 703 N N . GLU A 1 87 ? 9.173 4.017 -24.179 1.00 83.50 87 GLU A N 1
ATOM 704 C CA . GLU A 1 87 ? 9.375 5.164 -25.071 1.00 83.50 87 GLU A CA 1
ATOM 705 C C . GLU A 1 87 ? 8.080 5.932 -25.341 1.00 83.50 87 GLU A C 1
ATOM 707 O O . GLU A 1 87 ? 8.074 7.155 -25.237 1.00 83.50 87 GLU A O 1
ATOM 712 N N . GLU A 1 88 ? 6.965 5.238 -25.595 1.00 87.00 88 GLU A N 1
ATOM 713 C CA . GLU A 1 88 ? 5.642 5.863 -25.724 1.00 87.00 88 GLU A CA 1
ATOM 714 C C . GLU A 1 88 ? 5.312 6.732 -24.505 1.00 87.00 88 GLU A C 1
ATOM 716 O O . GLU A 1 88 ? 4.898 7.880 -24.655 1.00 87.00 88 GLU A O 1
ATOM 721 N N . ILE A 1 89 ? 5.521 6.200 -23.296 1.00 85.31 89 ILE A N 1
ATOM 722 C CA . ILE A 1 89 ? 5.233 6.909 -22.045 1.00 85.31 89 ILE A CA 1
ATOM 723 C C . ILE A 1 89 ? 6.173 8.102 -21.854 1.00 85.31 89 ILE A C 1
ATOM 725 O O . ILE A 1 89 ? 5.713 9.171 -21.467 1.00 85.31 89 ILE A O 1
ATOM 729 N N . LEU A 1 90 ? 7.472 7.945 -22.123 1.00 80.56 90 LEU A N 1
ATOM 730 C CA . LEU A 1 90 ? 8.442 9.032 -21.966 1.00 80.56 90 LEU A CA 1
ATOM 731 C C . LEU A 1 90 ? 8.277 10.141 -23.010 1.00 80.56 90 LEU A C 1
ATOM 733 O O . LEU A 1 90 ? 8.573 11.299 -22.726 1.00 80.56 90 LEU A O 1
ATOM 737 N N . SER A 1 91 ? 7.817 9.795 -24.213 1.00 85.69 91 SER A N 1
ATOM 738 C CA . SER A 1 91 ? 7.614 10.753 -25.303 1.00 85.69 91 SER A CA 1
ATOM 739 C C . SER A 1 91 ? 6.414 11.683 -25.087 1.00 85.69 91 SER A C 1
ATOM 741 O O . SER A 1 91 ? 6.352 12.746 -25.705 1.00 85.69 91 SER A O 1
ATOM 743 N N . ASP A 1 92 ? 5.488 11.316 -24.193 1.00 90.69 92 ASP A N 1
ATOM 744 C CA . ASP A 1 92 ? 4.293 12.091 -23.857 1.00 90.69 92 ASP A CA 1
ATOM 745 C C . ASP A 1 92 ? 4.234 12.382 -22.340 1.00 90.69 92 ASP A C 1
ATOM 747 O O . ASP A 1 92 ? 3.746 11.562 -21.553 1.00 90.69 92 ASP A O 1
ATOM 751 N N . PRO A 1 93 ? 4.674 13.580 -21.906 1.00 87.75 93 PRO A N 1
ATOM 752 C CA . PRO A 1 93 ? 4.633 13.979 -20.499 1.00 87.75 93 PRO A CA 1
ATOM 753 C C . PRO A 1 93 ? 3.231 13.928 -19.873 1.00 87.75 93 PRO A C 1
ATOM 755 O O . PRO A 1 93 ? 3.097 13.630 -18.687 1.00 87.75 93 PRO A O 1
ATOM 758 N N . ILE A 1 94 ? 2.176 14.180 -20.659 1.00 92.50 94 ILE A N 1
ATOM 759 C CA . ILE A 1 94 ? 0.788 14.151 -20.177 1.00 92.50 94 ILE A CA 1
ATOM 760 C C . ILE A 1 94 ? 0.354 12.702 -19.932 1.00 92.50 94 ILE A C 1
ATOM 762 O O . ILE A 1 94 ? -0.370 12.412 -18.974 1.00 92.50 94 ILE A O 1
ATOM 766 N N . LEU A 1 95 ? 0.780 11.770 -20.787 1.00 89.19 95 LEU A N 1
ATOM 767 C CA . LEU A 1 95 ? 0.537 10.343 -20.586 1.00 89.19 95 LEU A CA 1
ATOM 768 C C . LEU A 1 95 ? 1.227 9.833 -19.317 1.00 89.19 95 LEU A C 1
ATOM 770 O O . LEU A 1 95 ? 0.588 9.115 -18.541 1.00 89.19 95 LEU A O 1
ATOM 774 N N . LEU A 1 96 ? 2.486 10.217 -19.088 1.00 88.25 96 LEU A N 1
ATOM 775 C CA . LEU A 1 96 ? 3.222 9.862 -17.874 1.00 88.25 96 LEU A CA 1
ATOM 776 C C . LEU A 1 96 ? 2.487 10.348 -16.619 1.00 88.25 96 LEU A C 1
ATOM 778 O O . LEU A 1 96 ? 2.168 9.538 -15.748 1.00 88.25 96 LEU A O 1
ATOM 782 N N . GLU A 1 97 ? 2.118 11.630 -16.575 1.00 91.19 97 GLU A N 1
ATOM 783 C CA . GLU A 1 97 ? 1.391 12.217 -15.444 1.00 91.19 97 GLU A CA 1
ATOM 784 C C . GLU A 1 97 ? 0.075 11.471 -15.161 1.00 91.19 97 GLU A C 1
ATOM 786 O O . GLU A 1 97 ? -0.248 11.151 -14.014 1.00 91.19 97 GLU A O 1
ATOM 791 N N . ARG A 1 98 ? -0.685 11.114 -16.205 1.00 93.12 98 ARG A N 1
ATOM 792 C CA . ARG A 1 98 ? -1.936 10.350 -16.053 1.00 93.12 98 ARG A CA 1
ATOM 793 C C . ARG A 1 98 ? -1.708 8.951 -15.484 1.00 93.12 98 ARG A C 1
ATOM 795 O O . ARG A 1 98 ? -2.525 8.481 -14.688 1.00 93.12 98 ARG A O 1
ATOM 802 N N . ILE A 1 99 ? -0.640 8.269 -15.899 1.00 89.06 99 ILE A N 1
ATOM 803 C CA . ILE A 1 99 ? -0.283 6.941 -15.382 1.00 89.06 99 ILE A CA 1
ATOM 804 C C . ILE A 1 99 ? 0.116 7.045 -13.908 1.00 89.06 99 ILE A C 1
ATOM 806 O O . ILE A 1 99 ? -0.380 6.271 -13.087 1.00 89.06 99 ILE A O 1
ATOM 810 N N . GLU A 1 100 ? 0.945 8.026 -13.557 1.00 90.25 100 GLU A N 1
ATOM 811 C CA . GLU A 1 100 ? 1.370 8.270 -12.179 1.00 90.25 100 GLU A CA 1
ATOM 812 C C . GLU A 1 100 ? 0.186 8.611 -11.271 1.00 90.25 100 GLU A C 1
ATOM 814 O O . GLU A 1 100 ? 0.028 8.005 -10.208 1.00 90.25 100 GLU A O 1
ATOM 819 N N . ALA A 1 101 ? -0.701 9.507 -11.714 1.00 94.62 101 ALA A N 1
ATOM 820 C CA . ALA A 1 101 ? -1.908 9.877 -10.983 1.00 94.62 101 ALA A CA 1
ATOM 821 C C . ALA A 1 101 ? -2.829 8.670 -10.753 1.00 94.62 101 ALA A C 1
ATOM 823 O O . ALA A 1 101 ? -3.349 8.476 -9.650 1.00 94.62 101 ALA A O 1
ATOM 824 N N . ARG A 1 102 ? -2.997 7.811 -11.768 1.00 94.62 102 ARG A N 1
ATOM 825 C CA . ARG A 1 102 ? -3.774 6.571 -11.650 1.00 94.62 102 ARG A CA 1
ATOM 826 C C . ARG A 1 102 ? -3.154 5.612 -10.637 1.00 94.62 102 ARG A C 1
ATOM 828 O O . ARG A 1 102 ? -3.872 5.076 -9.792 1.00 94.62 102 ARG A O 1
ATOM 835 N N . GLU A 1 103 ? -1.847 5.376 -10.714 1.00 91.94 103 GLU A N 1
ATOM 836 C CA . GLU A 1 103 ? -1.163 4.472 -9.788 1.00 91.94 103 GLU A CA 1
ATOM 837 C C . GLU A 1 103 ? -1.164 5.015 -8.359 1.00 91.94 103 GLU A C 1
ATOM 839 O O . GLU A 1 103 ? -1.342 4.246 -7.412 1.00 91.94 103 GLU A O 1
ATOM 844 N N . LYS A 1 104 ? -1.040 6.334 -8.185 1.00 94.88 104 LYS A N 1
ATOM 845 C CA . LYS A 1 104 ? -1.220 6.990 -6.889 1.00 94.88 104 LYS A CA 1
ATOM 846 C C . LYS A 1 104 ? -2.625 6.742 -6.344 1.00 94.88 104 LYS A C 1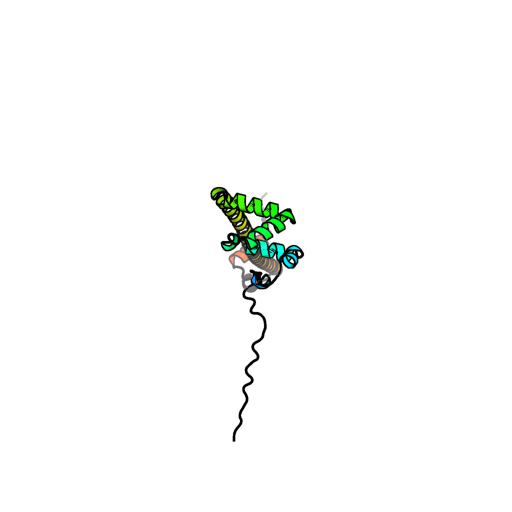
ATOM 848 O O . LYS A 1 104 ? -2.749 6.197 -5.255 1.00 94.88 104 LYS A O 1
ATOM 853 N N . ALA A 1 105 ? -3.670 7.041 -7.116 1.00 95.06 105 ALA A N 1
ATOM 854 C CA . ALA A 1 105 ? -5.055 6.834 -6.688 1.00 95.06 105 ALA A CA 1
ATOM 855 C C . ALA A 1 105 ? -5.343 5.365 -6.328 1.00 95.06 105 ALA A C 1
ATOM 857 O O . ALA A 1 105 ? -6.055 5.075 -5.366 1.00 95.06 105 ALA A O 1
ATOM 858 N N . ARG A 1 106 ? -4.758 4.417 -7.071 1.00 95.25 106 ARG A N 1
ATOM 859 C CA . ARG A 1 106 ? -4.851 2.987 -6.758 1.00 95.25 106 ARG A CA 1
ATOM 860 C C . ARG A 1 106 ? -4.194 2.659 -5.416 1.00 95.25 106 ARG A C 1
ATOM 862 O O . ARG A 1 106 ? -4.793 1.938 -4.621 1.00 95.25 106 ARG A O 1
ATOM 869 N N . ARG A 1 107 ? -2.981 3.163 -5.165 1.00 91.00 107 ARG A N 1
ATOM 870 C CA . ARG A 1 107 ? -2.263 2.958 -3.895 1.00 91.00 107 ARG A CA 1
ATOM 871 C C . ARG A 1 107 ? -3.002 3.591 -2.723 1.00 91.00 107 ARG A C 1
ATOM 873 O O . ARG A 1 107 ? -3.175 2.917 -1.712 1.00 91.00 107 ARG A O 1
ATOM 880 N N . ASP A 1 108 ? -3.490 4.816 -2.894 1.00 94.75 108 ASP A N 1
ATOM 881 C CA . ASP A 1 108 ? -4.269 5.532 -1.882 1.00 94.75 108 ASP A CA 1
ATOM 882 C C . ASP A 1 108 ? -5.510 4.717 -1.503 1.00 94.75 108 ASP A C 1
ATOM 884 O O . ASP A 1 108 ? -5.709 4.409 -0.333 1.00 94.75 108 ASP A O 1
ATOM 888 N N . ARG A 1 109 ? -6.270 4.222 -2.488 1.00 94.50 109 ARG A N 1
ATOM 889 C CA . ARG A 1 109 ? -7.457 3.394 -2.231 1.00 94.50 109 ARG A CA 1
ATOM 890 C C . ARG A 1 109 ? -7.138 2.097 -1.484 1.00 94.50 109 ARG A C 1
ATOM 892 O O . ARG A 1 109 ? -7.908 1.677 -0.619 1.00 94.50 109 ARG A O 1
ATOM 899 N N . VAL A 1 110 ? -6.029 1.435 -1.820 1.00 93.00 110 VAL A N 1
ATOM 900 C CA . VAL A 1 110 ? -5.583 0.223 -1.109 1.00 93.00 110 VAL A CA 1
ATOM 901 C C . VA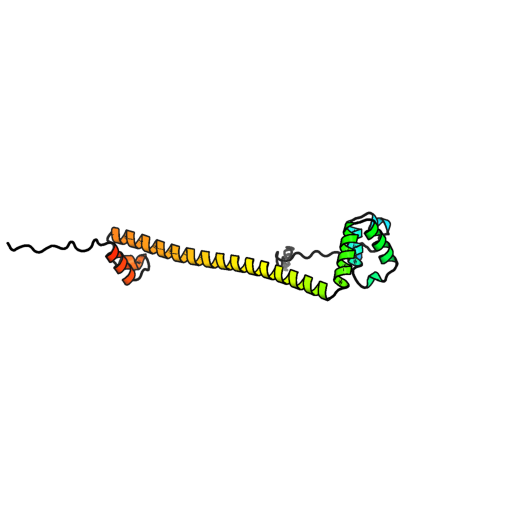L A 1 110 ? -5.214 0.556 0.337 1.00 93.00 110 VAL A C 1
ATOM 903 O O . VAL A 1 110 ? -5.624 -0.165 1.247 1.00 93.00 110 VAL A O 1
ATOM 906 N N . ALA A 1 111 ? -4.485 1.652 0.556 1.00 88.69 111 ALA A N 1
ATOM 907 C CA . ALA A 1 111 ? -4.094 2.104 1.886 1.00 88.69 111 ALA A CA 1
ATOM 908 C C . ALA A 1 111 ? -5.312 2.499 2.735 1.00 88.69 111 ALA A C 1
ATOM 910 O O . ALA A 1 111 ? -5.436 2.033 3.864 1.00 88.69 111 ALA A O 1
ATOM 911 N N . GLU A 1 112 ? -6.243 3.274 2.176 1.00 95.44 112 GLU A N 1
ATOM 912 C CA . GLU A 1 112 ? -7.503 3.655 2.821 1.00 95.44 112 GLU A CA 1
ATOM 913 C C . GLU A 1 112 ? -8.329 2.430 3.214 1.00 95.44 112 GLU A C 1
ATOM 915 O O . GLU A 1 112 ? -8.805 2.338 4.342 1.00 95.44 112 GLU A O 1
ATOM 920 N N . THR A 1 113 ? -8.463 1.456 2.307 1.00 95.56 113 THR A N 1
ATOM 921 C CA . THR A 1 113 ? -9.219 0.224 2.577 1.00 95.56 113 THR A CA 1
ATOM 922 C C . THR A 1 113 ? -8.593 -0.561 3.725 1.00 95.56 113 THR A C 1
ATOM 924 O O . THR A 1 113 ? -9.303 -1.021 4.618 1.00 95.56 113 THR A O 1
ATOM 927 N N . LYS A 1 114 ? -7.263 -0.697 3.723 1.00 93.44 114 LYS A N 1
ATOM 928 C CA . LYS A 1 114 ? -6.533 -1.388 4.786 1.00 93.44 114 LYS A CA 1
ATOM 929 C C . LYS A 1 114 ? -6.701 -0.673 6.128 1.00 93.44 114 LYS A C 1
ATOM 931 O O . LYS A 1 114 ? -7.040 -1.315 7.117 1.00 93.44 114 LYS A O 1
ATOM 936 N N . LEU A 1 115 ? -6.543 0.650 6.144 1.00 94.56 115 LEU A N 1
ATOM 937 C CA . LEU A 1 115 ? -6.727 1.458 7.346 1.00 94.56 115 LEU A CA 1
ATOM 938 C C . LEU A 1 115 ? -8.154 1.330 7.897 1.00 94.56 115 LEU A C 1
ATOM 940 O O . LEU A 1 115 ? -8.334 1.126 9.094 1.00 94.56 115 LEU A O 1
ATOM 944 N N . ALA A 1 116 ? -9.166 1.395 7.029 1.00 96.19 116 ALA A N 1
ATOM 945 C CA . ALA A 1 116 ? -10.563 1.243 7.422 1.00 96.19 116 ALA A CA 1
ATOM 946 C C . ALA A 1 116 ? -10.851 -0.145 8.018 1.00 96.19 116 ALA A C 1
ATOM 948 O O . ALA A 1 116 ? -11.607 -0.256 8.982 1.00 96.19 116 ALA A O 1
ATOM 949 N N . GLN A 1 117 ? -10.233 -1.205 7.486 1.00 95.94 117 GLN A N 1
ATOM 950 C CA . GLN A 1 117 ? -10.337 -2.554 8.049 1.00 95.94 117 GLN A CA 1
ATOM 951 C C . GLN A 1 117 ? -9.678 -2.654 9.427 1.00 95.94 117 GLN A C 1
ATOM 953 O O . GLN A 1 117 ? -10.278 -3.206 10.348 1.00 95.94 117 GLN A O 1
ATOM 958 N N . GLU A 1 118 ? -8.473 -2.105 9.586 1.00 94.25 118 GLU A N 1
ATOM 959 C CA . GLU A 1 118 ? -7.750 -2.097 10.862 1.00 94.25 118 GLU A CA 1
ATOM 960 C C . GLU A 1 118 ? -8.527 -1.330 11.940 1.00 94.25 118 GLU A C 1
ATOM 962 O O . GLU A 1 118 ? -8.731 -1.842 13.042 1.00 94.25 118 GLU A O 1
ATOM 967 N N . GLN A 1 119 ? -9.031 -0.139 11.603 1.00 94.94 119 GLN A N 1
ATOM 968 C CA . GLN A 1 119 ? -9.864 0.668 12.496 1.00 94.94 119 GLN A CA 1
ATOM 969 C C . GLN A 1 119 ? -11.179 -0.037 12.831 1.00 94.94 119 GLN A C 1
ATOM 971 O O . GLN A 1 119 ? -11.525 -0.158 14.004 1.00 94.94 119 GLN A O 1
ATOM 976 N N . GLY A 1 120 ? -11.880 -0.571 11.827 1.00 97.12 120 GLY A N 1
ATOM 977 C CA . GLY A 1 120 ? -13.131 -1.298 12.032 1.00 97.12 120 GLY A CA 1
ATOM 978 C C . GLY A 1 120 ? -12.958 -2.534 12.918 1.00 97.12 120 GLY A C 1
ATOM 979 O O . GLY A 1 120 ? -13.799 -2.799 13.775 1.00 97.12 120 GLY A O 1
ATOM 980 N N . HIS A 1 121 ? -11.849 -3.262 12.770 1.00 96.00 121 HIS A N 1
ATOM 981 C CA . HIS A 1 121 ? -11.528 -4.394 13.634 1.00 96.00 121 HIS A CA 1
ATOM 982 C C . HIS A 1 121 ? -11.223 -3.946 15.070 1.00 96.00 121 HIS A C 1
ATOM 984 O O . HIS A 1 121 ? -11.739 -4.537 16.017 1.00 96.00 121 HIS A O 1
ATOM 990 N N . ALA A 1 122 ? -10.417 -2.896 15.249 1.00 95.50 122 ALA A N 1
ATOM 991 C CA . ALA A 1 122 ? -10.089 -2.364 16.570 1.00 95.50 122 ALA A CA 1
ATOM 992 C C . ALA A 1 122 ? -11.333 -1.837 17.307 1.00 95.50 122 ALA A C 1
ATOM 994 O O . ALA A 1 122 ? -11.545 -2.151 18.481 1.00 95.50 122 ALA A O 1
ATOM 995 N N . ASP A 1 123 ? -12.181 -1.081 16.612 1.00 95.88 123 ASP A N 1
ATOM 996 C CA . ASP A 1 123 ? -13.423 -0.545 17.164 1.00 95.88 123 ASP A CA 1
ATOM 997 C C . ASP A 1 123 ? -14.434 -1.655 17.454 1.00 95.88 123 ASP A C 1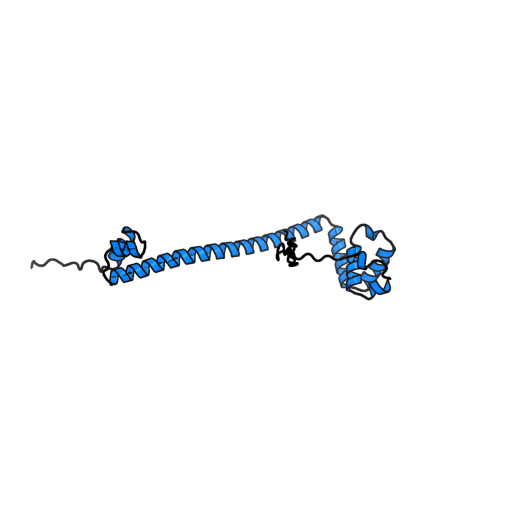
ATOM 999 O O . ASP A 1 123 ? -15.030 -1.672 18.532 1.00 95.88 123 ASP A O 1
ATOM 1003 N N . GLY A 1 124 ? -14.586 -2.617 16.540 1.00 96.88 124 GLY A N 1
ATOM 1004 C CA . GLY A 1 124 ? -15.452 -3.778 16.730 1.00 96.88 124 GLY A CA 1
ATOM 1005 C C . GLY A 1 124 ? -15.020 -4.637 17.917 1.00 96.88 124 GLY A C 1
ATOM 1006 O O . GLY A 1 124 ? -15.859 -5.035 18.723 1.00 96.88 124 GLY A O 1
ATOM 1007 N N . PHE A 1 125 ? -13.715 -4.864 18.080 1.00 96.94 125 PHE A N 1
ATOM 1008 C CA . PHE A 1 125 ? -13.170 -5.578 19.232 1.00 96.94 125 PHE A CA 1
ATOM 1009 C C . PHE A 1 125 ? -13.456 -4.831 20.539 1.00 96.94 125 PHE A C 1
ATOM 1011 O O . PHE A 1 125 ? -13.989 -5.422 21.477 1.00 96.94 125 PHE A O 1
ATOM 1018 N N . ARG A 1 126 ? -13.176 -3.521 20.593 1.00 96.25 126 ARG A N 1
ATOM 1019 C CA . ARG A 1 126 ? -13.429 -2.693 21.783 1.00 96.25 126 ARG A CA 1
ATOM 1020 C C . ARG A 1 126 ? -14.910 -2.691 22.171 1.00 96.25 126 ARG A C 1
ATOM 1022 O O . ARG A 1 126 ? -15.230 -2.960 23.324 1.00 96.25 126 ARG A O 1
ATOM 1029 N N . GLN A 1 127 ? -15.805 -2.460 21.208 1.00 96.31 127 GLN A N 1
ATOM 1030 C CA . GLN A 1 127 ? -17.253 -2.505 21.444 1.00 96.31 127 GLN A CA 1
ATOM 1031 C C . GLN A 1 127 ? -17.729 -3.902 21.860 1.00 96.31 127 GLN A C 1
ATOM 1033 O O . GLN A 1 127 ? -18.643 -4.024 22.672 1.00 96.31 127 GLN A O 1
ATOM 1038 N N . GLY A 1 128 ? -17.133 -4.956 21.299 1.00 96.94 128 GLY A N 1
ATOM 1039 C CA . GLY A 1 128 ? -17.440 -6.340 21.649 1.00 96.94 128 GLY A CA 1
ATOM 1040 C C . GLY A 1 128 ? -17.090 -6.665 23.099 1.00 96.94 128 GLY A C 1
ATOM 1041 O O . GLY A 1 128 ? -17.915 -7.251 23.799 1.00 96.94 128 GLY A O 1
ATOM 1042 N N . ILE A 1 129 ? -15.911 -6.242 23.564 1.00 96.88 129 ILE A N 1
ATOM 1043 C CA . ILE A 1 129 ? -15.491 -6.396 24.963 1.00 96.88 129 ILE A CA 1
ATOM 1044 C C . ILE A 1 129 ? -16.418 -5.613 25.895 1.00 96.88 129 ILE A C 1
ATOM 1046 O O . ILE A 1 129 ? -16.955 -6.198 26.829 1.00 96.88 129 ILE A O 1
ATOM 1050 N N . GLU A 1 130 ? -16.677 -4.334 25.610 1.00 95.56 130 GLU A N 1
ATOM 1051 C CA . GLU A 1 130 ? -17.535 -3.484 26.449 1.00 95.56 130 GLU A CA 1
ATOM 1052 C C . GLU A 1 130 ? -18.951 -4.065 26.598 1.00 95.56 130 GLU A C 1
ATOM 1054 O O . GLU A 1 130 ? -19.435 -4.263 27.714 1.00 95.56 130 GLU A O 1
ATOM 1059 N N . LYS A 1 131 ? -19.588 -4.441 25.479 1.00 95.19 131 LYS A N 1
ATOM 1060 C CA . LYS A 1 131 ? -20.914 -5.079 25.494 1.00 95.19 131 LYS A CA 1
ATOM 1061 C C . LYS A 1 131 ? -20.896 -6.439 26.189 1.00 95.19 131 LYS A C 1
ATOM 1063 O O . LYS A 1 131 ? -21.865 -6.797 26.856 1.00 95.19 131 LYS A O 1
ATOM 1068 N N . GLY A 1 132 ? -19.824 -7.212 26.016 1.00 95.81 132 GLY A N 1
ATOM 1069 C CA . GLY A 1 132 ? -19.653 -8.509 26.665 1.00 95.81 132 GLY A CA 1
ATOM 1070 C C . GLY A 1 132 ? -19.556 -8.384 28.185 1.00 95.81 132 GLY A C 1
ATOM 1071 O O . GLY A 1 132 ? -20.250 -9.103 28.903 1.00 95.81 132 GLY A O 1
ATOM 1072 N N . GLU A 1 133 ? -18.754 -7.439 28.675 1.00 95.19 133 GLU A N 1
ATOM 1073 C CA . GLU A 1 133 ? -18.620 -7.148 30.103 1.00 95.19 133 GLU A CA 1
ATOM 1074 C C . GLU A 1 133 ? -19.925 -6.631 30.709 1.00 95.19 133 GLU A C 1
ATOM 1076 O O . GLU A 1 133 ? -20.320 -7.081 31.786 1.00 95.19 133 GLU A O 1
ATOM 1081 N N . GLU A 1 134 ? -20.618 -5.715 30.029 1.00 94.00 134 GLU A N 1
ATOM 1082 C CA . GLU A 1 134 ? -21.913 -5.211 30.487 1.00 94.00 134 GLU A CA 1
ATOM 1083 C C . GLU A 1 134 ? -22.943 -6.342 30.575 1.00 94.00 134 GLU A C 1
ATOM 1085 O O . GLU A 1 134 ? -23.577 -6.524 31.617 1.00 94.00 134 GLU A O 1
ATOM 1090 N N . LYS A 1 135 ? -23.058 -7.164 29.526 1.00 94.38 135 LYS A N 1
ATOM 1091 C CA . LYS A 1 135 ? -23.979 -8.303 29.515 1.00 94.38 135 LYS A CA 1
ATOM 1092 C C . LYS A 1 135 ? -23.656 -9.300 30.629 1.00 94.38 135 LYS A C 1
ATOM 1094 O O . LYS A 1 135 ? -24.566 -9.732 31.330 1.00 94.38 135 LYS A O 1
ATOM 1099 N N . ALA A 1 136 ? -22.378 -9.611 30.846 1.00 94.88 136 ALA A N 1
ATOM 1100 C CA . ALA A 1 136 ? -21.955 -10.496 31.927 1.00 94.88 136 ALA A CA 1
ATOM 1101 C C . ALA A 1 136 ? -22.329 -9.934 33.310 1.00 94.88 136 ALA A C 1
ATOM 1103 O O . ALA A 1 136 ? -22.841 -10.673 34.152 1.00 94.88 136 ALA A O 1
ATOM 1104 N N . LYS A 1 137 ? -22.138 -8.627 33.545 1.00 94.69 137 LYS A N 1
ATOM 1105 C CA . LYS A 1 137 ? -22.554 -7.963 34.795 1.00 94.69 137 LYS A CA 1
ATOM 1106 C C . LYS A 1 137 ? -24.062 -8.060 35.013 1.00 94.69 137 LYS A C 1
ATOM 1108 O O . LYS A 1 137 ? -24.483 -8.364 36.126 1.00 94.69 137 LYS A O 1
ATOM 1113 N N . LEU A 1 138 ? -24.863 -7.848 33.966 1.00 93.44 138 LEU A N 1
ATOM 1114 C CA . LEU A 1 138 ? -26.325 -7.961 34.031 1.00 93.44 138 LEU A CA 1
ATOM 1115 C C . LEU A 1 138 ? -26.779 -9.404 34.303 1.00 93.44 138 LEU A C 1
ATOM 1117 O O . LEU A 1 138 ? -27.615 -9.625 35.172 1.00 93.44 138 LEU A O 1
ATOM 1121 N N . GLU A 1 139 ? -26.195 -10.395 33.627 1.00 94.12 139 GLU A N 1
ATOM 1122 C CA . GLU A 1 139 ? -26.511 -11.816 33.839 1.00 94.12 139 GLU A CA 1
ATOM 1123 C C . GLU A 1 139 ? -26.118 -12.307 35.242 1.00 94.12 139 GLU A C 1
ATOM 1125 O O . GLU A 1 139 ? -26.788 -13.167 35.818 1.00 94.12 139 GLU A O 1
ATOM 1130 N N . ILE A 1 140 ? -25.020 -11.794 35.806 1.00 94.69 140 ILE A N 1
ATOM 1131 C CA . ILE A 1 140 ? -24.634 -12.074 37.196 1.00 94.69 140 ILE A CA 1
ATOM 1132 C C . ILE A 1 140 ? -25.612 -11.392 38.156 1.00 94.69 140 ILE A C 1
ATOM 1134 O O . ILE A 1 140 ? -26.109 -12.048 39.067 1.00 94.69 140 ILE A O 1
ATOM 1138 N N . ALA A 1 141 ? -25.932 -10.113 37.936 1.00 93.38 141 ALA A N 1
ATOM 1139 C CA . ALA A 1 141 ? -26.877 -9.377 38.770 1.00 93.38 141 ALA A CA 1
ATOM 1140 C C . ALA A 1 141 ? -28.252 -10.053 38.809 1.00 93.38 141 ALA A C 1
ATOM 1142 O O . ALA A 1 141 ? -28.818 -10.1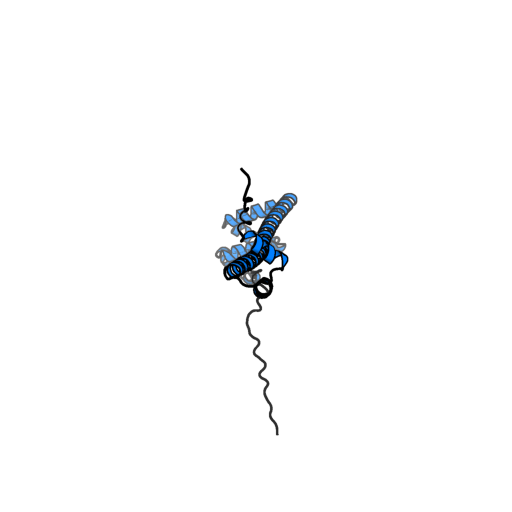93 39.888 1.00 93.38 141 ALA A O 1
ATOM 1143 N N . GLN A 1 142 ? -28.754 -10.528 37.664 1.00 92.12 142 GLN A N 1
ATOM 1144 C CA . GLN A 1 142 ? -30.033 -11.231 37.597 1.00 92.12 142 GLN A CA 1
ATOM 1145 C C . GLN A 1 142 ? -30.018 -12.513 38.433 1.00 92.12 142 GLN A C 1
ATOM 1147 O O . GLN A 1 142 ? -30.894 -12.703 39.269 1.00 92.12 142 GLN A O 1
ATOM 1152 N N . ARG A 1 143 ? -28.978 -13.345 38.290 1.00 93.88 143 ARG A N 1
ATOM 1153 C CA . ARG A 1 143 ? -28.824 -14.559 39.108 1.00 93.88 143 ARG A CA 1
ATOM 1154 C C . ARG A 1 143 ? -28.766 -14.245 40.602 1.00 93.88 143 ARG A C 1
ATOM 1156 O O . ARG A 1 143 ? -29.388 -14.933 41.400 1.00 93.88 143 ARG A O 1
ATOM 1163 N N . MET A 1 144 ? -28.071 -13.176 40.983 1.00 93.25 144 MET A N 1
ATOM 1164 C CA . MET A 1 144 ? -28.014 -12.736 42.377 1.00 93.25 144 MET A CA 1
ATOM 1165 C C . MET A 1 144 ? -29.369 -12.226 42.898 1.00 93.25 144 MET A C 1
ATOM 1167 O O . MET A 1 144 ? -29.684 -12.424 44.068 1.00 93.25 144 MET A O 1
ATOM 1171 N N . ILE A 1 145 ? -30.181 -11.578 42.057 1.00 92.25 145 ILE A N 1
ATOM 1172 C CA . ILE A 1 145 ? -31.552 -11.180 42.415 1.00 92.25 145 ILE A CA 1
ATOM 1173 C C . ILE A 1 145 ? -32.421 -12.422 42.633 1.00 92.25 145 ILE A C 1
ATOM 1175 O O . ILE A 1 145 ? -33.140 -12.488 43.631 1.00 92.25 145 ILE A O 1
ATOM 1179 N N . ASP A 1 146 ? -32.316 -13.413 41.747 1.00 91.88 146 ASP A N 1
ATOM 1180 C CA . ASP A 1 146 ? -33.056 -14.675 41.847 1.00 91.88 146 ASP A CA 1
ATOM 1181 C C . ASP A 1 146 ? -32.668 -15.454 43.124 1.00 91.88 146 ASP A C 1
ATOM 1183 O O . ASP A 1 146 ? -33.518 -16.057 43.779 1.00 91.88 146 ASP A O 1
ATOM 1187 N N . GLU A 1 147 ? -31.397 -15.366 43.532 1.00 93.25 147 GLU A N 1
ATOM 1188 C CA . GLU A 1 147 ? -30.856 -15.912 44.786 1.00 93.25 147 GLU A CA 1
ATOM 1189 C C . GLU A 1 147 ? -31.083 -15.003 46.019 1.00 93.25 147 GLU A C 1
ATOM 1191 O O . GLU A 1 147 ? -30.611 -15.310 47.112 1.00 93.25 147 GLU A O 1
ATOM 1196 N N . GLN A 1 148 ? -31.850 -13.914 45.877 1.00 92.38 148 GLN A N 1
ATOM 1197 C CA . GLN A 1 148 ? -32.263 -12.998 46.954 1.00 92.38 148 GLN A CA 1
ATOM 1198 C C . GLN A 1 148 ? -31.120 -12.241 47.659 1.00 92.38 148 GLN A C 1
ATOM 1200 O O . GLN A 1 148 ? -31.262 -11.832 48.816 1.00 92.38 148 GLN A O 1
ATOM 1205 N N . TYR A 1 149 ? -30.005 -11.988 46.969 1.00 91.56 149 TYR A N 1
ATOM 1206 C CA . TYR A 1 149 ? -28.958 -11.097 47.475 1.00 91.56 149 TYR A CA 1
ATOM 1207 C C . TYR A 1 149 ? -29.473 -9.664 47.660 1.00 91.56 149 TYR A C 1
ATOM 1209 O O . TYR A 1 149 ? -30.341 -9.175 46.930 1.00 91.56 149 TYR A O 1
ATOM 1217 N N . THR A 1 150 ? -28.901 -8.943 48.626 1.00 92.25 150 THR A N 1
ATOM 1218 C CA . THR A 1 150 ? -29.300 -7.557 48.891 1.00 92.25 150 THR A CA 1
ATOM 1219 C C . THR A 1 150 ? -28.754 -6.600 47.823 1.00 92.25 150 THR A C 1
ATOM 1221 O O . THR A 1 150 ? -27.683 -6.815 47.251 1.00 92.25 150 THR A O 1
ATOM 1224 N N . ALA A 1 151 ? -29.457 -5.488 47.568 1.00 89.75 151 ALA A N 1
ATOM 1225 C CA . ALA A 1 151 ? -29.017 -4.490 46.585 1.00 89.75 151 ALA A CA 1
ATOM 1226 C C . ALA A 1 151 ? -27.576 -3.970 46.824 1.00 89.75 151 ALA A C 1
ATOM 1228 O O . ALA A 1 151 ? -26.820 -3.888 45.853 1.00 89.75 151 ALA A O 1
ATOM 1229 N N . PRO A 1 152 ? -27.129 -3.701 48.073 1.00 93.44 152 PRO A N 1
ATOM 1230 C CA . PRO A 1 152 ? -25.738 -3.325 48.335 1.00 93.44 152 PRO A CA 1
ATOM 1231 C C . PRO A 1 152 ? -24.716 -4.409 47.955 1.00 93.44 152 PRO A C 1
ATOM 1233 O O . PRO A 1 152 ? -23.621 -4.084 47.495 1.00 93.44 152 PRO A O 1
ATOM 1236 N N . GLU A 1 153 ? -25.050 -5.692 48.124 1.00 91.69 153 GLU A N 1
ATOM 1237 C CA . GLU A 1 153 ? -24.171 -6.806 47.747 1.00 91.69 153 GLU A CA 1
ATOM 1238 C C . GLU A 1 153 ? -24.063 -6.942 46.229 1.00 91.69 153 GLU A C 1
ATOM 1240 O O . GLU A 1 153 ? -22.957 -7.081 45.708 1.00 91.69 153 GLU A O 1
ATOM 1245 N N . ILE A 1 154 ? -25.186 -6.828 45.513 1.00 92.44 154 ILE A N 1
ATOM 1246 C CA . ILE A 1 154 ? -25.219 -6.873 44.045 1.00 92.44 154 ILE A CA 1
ATOM 1247 C C . ILE A 1 154 ? -24.364 -5.746 43.463 1.00 92.44 154 ILE A C 1
ATOM 1249 O O . ILE A 1 154 ? -23.516 -6.001 42.607 1.00 92.44 154 ILE A O 1
ATOM 1253 N N . VAL A 1 155 ? -24.513 -4.518 43.967 1.00 94.69 155 VAL A N 1
ATOM 1254 C CA . VAL A 1 155 ? -23.675 -3.376 43.564 1.00 94.69 155 VAL A CA 1
ATOM 1255 C C . VAL A 1 155 ? -22.196 -3.656 43.823 1.00 94.69 155 VAL A C 1
ATOM 1257 O O . VAL A 1 155 ? -21.367 -3.436 42.940 1.00 94.69 155 VAL A O 1
ATOM 1260 N N . ARG A 1 156 ? -21.852 -4.198 45.000 1.00 94.12 156 ARG A N 1
ATOM 1261 C CA . ARG A 1 156 ? -20.462 -4.512 45.360 1.00 94.12 156 ARG A CA 1
ATOM 1262 C C . ARG A 1 156 ? -19.827 -5.543 44.424 1.00 94.12 156 ARG A C 1
ATOM 1264 O O . ARG A 1 156 ? -18.659 -5.394 44.083 1.00 94.12 156 ARG A O 1
ATOM 1271 N N . PHE A 1 157 ? -20.559 -6.590 44.043 1.00 90.62 157 PHE A N 1
ATOM 1272 C CA . PHE A 1 157 ? -20.009 -7.701 43.260 1.00 90.62 157 PHE A CA 1
ATOM 1273 C C . PHE A 1 157 ? -20.053 -7.476 41.743 1.00 90.62 157 PHE A C 1
ATOM 1275 O O . PHE A 1 157 ? -19.180 -7.969 41.034 1.00 90.62 157 PHE A O 1
ATOM 1282 N N . THR A 1 158 ? -21.031 -6.722 41.237 1.00 90.62 158 THR A N 1
ATOM 1283 C CA . THR A 1 158 ? -21.211 -6.495 39.789 1.00 90.62 158 THR A CA 1
ATOM 1284 C C . THR A 1 158 ? -20.668 -5.147 39.315 1.00 90.62 158 THR A C 1
ATOM 1286 O O . THR A 1 158 ? -20.445 -4.955 38.119 1.00 90.62 158 THR A O 1
ATOM 1289 N N . GLY A 1 159 ? -20.452 -4.200 40.235 1.00 91.25 159 GLY A N 1
ATOM 1290 C CA . GLY A 1 159 ? -20.058 -2.829 39.910 1.00 91.25 159 GLY A CA 1
ATOM 1291 C C . GLY A 1 159 ? -21.157 -2.013 39.218 1.00 91.25 159 GLY A C 1
ATOM 1292 O O . GLY A 1 159 ? -20.867 -0.943 38.685 1.00 91.25 159 GLY A O 1
ATOM 1293 N N . LEU A 1 160 ? -22.401 -2.507 39.190 1.00 93.12 160 LEU A N 1
ATOM 1294 C CA . LEU A 1 160 ? -23.559 -1.772 38.679 1.00 93.12 160 LEU A CA 1
ATOM 1295 C C . LEU A 1 160 ? -23.959 -0.639 39.631 1.00 93.12 160 LEU A C 1
ATOM 1297 O O . LEU A 1 160 ? -23.686 -0.677 40.829 1.00 93.12 160 LEU A O 1
ATOM 1301 N N . THR A 1 161 ? -24.648 0.374 39.109 1.00 93.12 161 THR A N 1
ATOM 1302 C CA . THR A 1 161 ? -25.181 1.462 39.937 1.00 93.12 161 THR A CA 1
ATOM 1303 C C . THR A 1 161 ? -26.417 1.006 40.716 1.00 93.12 161 THR A C 1
ATOM 1305 O O . THR A 1 161 ? -27.171 0.147 40.260 1.00 93.12 161 THR A O 1
ATOM 1308 N N . ASN A 1 162 ? -26.681 1.634 41.869 1.00 90.12 162 ASN A N 1
ATOM 1309 C CA . ASN A 1 162 ? -27.898 1.370 42.652 1.00 90.12 162 ASN A CA 1
ATOM 1310 C C . ASN A 1 162 ? -29.179 1.535 41.816 1.00 90.12 162 ASN A C 1
ATOM 1312 O O . ASN A 1 162 ? -30.097 0.732 41.944 1.00 90.12 162 ASN A O 1
ATOM 1316 N N . GLY A 1 163 ? -29.229 2.553 40.946 1.00 89.94 163 GLY A N 1
ATOM 1317 C CA . GLY A 1 163 ? -30.363 2.776 40.045 1.00 89.94 163 GLY A CA 1
ATOM 1318 C C . GLY A 1 163 ? -30.574 1.606 39.086 1.00 89.94 163 GLY A C 1
ATOM 1319 O O . GLY A 1 163 ? -31.684 1.096 38.986 1.00 89.94 163 GLY A O 1
ATOM 1320 N N . ARG A 1 164 ? -29.495 1.103 38.470 1.00 90.56 164 ARG A N 1
ATOM 1321 C CA . ARG A 1 164 ? -29.578 -0.029 37.541 1.00 90.56 164 ARG A CA 1
ATOM 1322 C C . ARG A 1 164 ? -29.997 -1.328 38.231 1.00 90.56 164 ARG A C 1
ATOM 1324 O O . ARG A 1 164 ? -30.771 -2.094 37.671 1.00 90.56 164 ARG A O 1
ATOM 1331 N N . VAL A 1 165 ? -29.519 -1.573 39.451 1.00 90.94 165 VAL A N 1
ATOM 1332 C CA . VAL A 1 165 ? -29.954 -2.731 40.252 1.00 90.94 165 VAL A CA 1
ATOM 1333 C C . VAL A 1 165 ? -31.434 -2.614 40.632 1.00 90.94 165 VAL A C 1
ATOM 1335 O O . VAL A 1 165 ? -32.158 -3.602 40.544 1.00 90.94 165 VAL A O 1
ATOM 1338 N N . ALA A 1 166 ? -31.905 -1.418 40.996 1.00 89.62 166 ALA A N 1
ATOM 1339 C CA . ALA A 1 166 ? -33.314 -1.184 41.308 1.00 89.62 166 ALA A CA 1
ATOM 1340 C C . ALA A 1 166 ? -34.231 -1.395 40.088 1.00 89.62 166 ALA A C 1
ATOM 1342 O O . ALA A 1 166 ? -35.306 -1.974 40.233 1.00 89.62 166 ALA A O 1
ATOM 1343 N N . GLU A 1 167 ? -33.798 -0.978 38.894 1.00 90.81 167 GLU A N 1
ATOM 1344 C CA . GLU A 1 167 ? -34.499 -1.258 37.632 1.00 90.81 167 GLU A CA 1
ATOM 1345 C C . GLU A 1 167 ? -34.640 -2.766 37.386 1.00 90.81 167 GLU A C 1
ATOM 1347 O O . GLU A 1 167 ? -35.751 -3.244 37.180 1.00 90.81 167 GLU A O 1
ATOM 1352 N N . LEU A 1 168 ? -33.545 -3.529 37.493 1.00 88.94 168 LEU A N 1
ATOM 1353 C CA . LEU A 1 168 ? -33.561 -4.988 37.299 1.00 88.94 168 LEU A CA 1
ATOM 1354 C C . LEU A 1 168 ? -34.486 -5.699 38.301 1.00 88.94 168 LEU A C 1
ATOM 1356 O O . LEU A 1 168 ? -35.219 -6.622 37.952 1.00 88.94 168 LEU A O 1
ATOM 1360 N N . GLN A 1 169 ? -34.497 -5.244 39.555 1.00 86.12 169 GLN A N 1
ATOM 1361 C CA . GLN A 1 169 ? -35.396 -5.772 40.584 1.00 86.12 169 GLN A CA 1
ATOM 1362 C C . GLN A 1 169 ? -36.870 -5.426 40.321 1.00 86.12 169 GLN A C 1
ATOM 1364 O O . GLN A 1 169 ? -37.755 -6.200 40.691 1.00 86.12 169 GLN A O 1
ATOM 1369 N N . ALA A 1 170 ? -37.147 -4.278 39.697 1.00 85.88 170 ALA A N 1
ATOM 1370 C CA . ALA A 1 170 ? -38.493 -3.885 39.294 1.00 85.88 170 ALA A CA 1
ATOM 1371 C C . ALA A 1 170 ? -38.980 -4.674 38.065 1.00 85.88 170 ALA A C 1
ATOM 1373 O O . ALA A 1 170 ? -40.148 -5.053 38.024 1.00 85.88 170 ALA A O 1
ATOM 1374 N N . GLU A 1 171 ? -38.092 -4.970 37.109 1.00 77.19 171 GLU A N 1
ATOM 1375 C CA . GLU A 1 171 ? -38.385 -5.790 35.923 1.00 77.19 171 GLU A CA 1
ATOM 1376 C C . GLU A 1 171 ? -38.667 -7.264 36.274 1.00 77.19 171 GLU A C 1
ATOM 1378 O O . GLU A 1 171 ? -39.518 -7.892 35.647 1.00 77.19 171 GLU A O 1
ATOM 1383 N N . GLY A 1 172 ? -38.012 -7.812 37.306 1.00 62.94 172 GLY A N 1
ATOM 1384 C CA . GLY A 1 172 ? -38.211 -9.194 37.770 1.00 62.94 172 GLY A CA 1
ATOM 1385 C C . GLY A 1 172 ? -39.433 -9.427 38.673 1.00 62.94 172 GLY A C 1
ATOM 1386 O O . GLY A 1 172 ? -39.752 -10.575 38.992 1.00 62.94 172 GLY A O 1
ATOM 1387 N N . ARG A 1 173 ? -40.136 -8.373 39.111 1.00 50.81 173 ARG A N 1
ATOM 1388 C CA . ARG A 1 173 ? -41.303 -8.501 39.995 1.00 50.81 173 ARG A CA 1
ATOM 1389 C C . ARG A 1 173 ? -42.581 -8.543 39.147 1.00 50.81 173 ARG A C 1
ATOM 1391 O O . ARG A 1 173 ? -42.917 -7.520 38.552 1.00 50.81 173 ARG A O 1
ATOM 1398 N N . PRO A 1 174 ? -43.349 -9.653 39.100 1.00 43.03 174 PRO A N 1
ATOM 1399 C CA . PRO A 1 174 ? -44.708 -9.575 38.579 1.00 43.03 174 PRO A CA 1
ATOM 1400 C C . PRO A 1 174 ? -45.442 -8.501 39.389 1.00 43.03 174 PRO A C 1
ATOM 1402 O O . PRO A 1 174 ? -45.399 -8.513 40.623 1.00 43.03 174 PRO A O 1
ATOM 1405 N N . GLY A 1 175 ? -46.015 -7.518 38.688 1.00 39.72 175 GLY A N 1
ATOM 1406 C CA . GLY A 1 175 ? -46.676 -6.368 39.302 1.00 39.72 175 GLY A CA 1
ATOM 1407 C C . GLY A 1 175 ? -47.679 -6.804 40.377 1.00 39.72 175 GLY A C 1
ATOM 1408 O O . GLY A 1 175 ? -48.211 -7.915 40.291 1.00 39.72 175 GLY A O 1
ATOM 1409 N N . PRO A 1 176 ? -47.922 -5.970 41.407 1.00 41.62 176 PRO A N 1
ATOM 1410 C CA . PRO A 1 176 ? -48.768 -6.352 42.529 1.00 41.62 176 PRO A CA 1
ATOM 1411 C C . PRO A 1 176 ? -50.111 -6.850 41.998 1.00 41.62 176 PRO A C 1
ATOM 1413 O O . PRO A 1 176 ? -50.794 -6.131 41.265 1.00 41.62 176 PRO A O 1
ATOM 1416 N N . ALA A 1 177 ? -50.460 -8.093 42.346 1.00 44.06 177 ALA A N 1
ATOM 1417 C CA . ALA A 1 177 ? -51.793 -8.622 42.125 1.00 44.06 177 ALA A CA 1
ATOM 1418 C C . ALA A 1 177 ? -52.768 -7.605 42.714 1.00 44.06 177 ALA A C 1
ATOM 1420 O O . ALA A 1 177 ? -52.749 -7.349 43.918 1.00 44.06 177 ALA A O 1
ATOM 1421 N N . VAL A 1 178 ? -53.546 -6.970 41.840 1.00 43.31 178 VAL A N 1
ATOM 1422 C CA . VAL A 1 178 ? -54.594 -6.037 42.227 1.00 43.31 178 VAL A CA 1
ATOM 1423 C C . VAL A 1 178 ? -55.588 -6.846 43.052 1.00 43.31 178 VAL A C 1
ATOM 1425 O O . VAL A 1 178 ? -56.426 -7.564 42.512 1.00 43.31 178 VAL A O 1
ATOM 1428 N N . SER A 1 179 ? -55.449 -6.781 44.374 1.00 45.41 179 SER A N 1
ATOM 1429 C CA . SER A 1 179 ? -56.466 -7.201 45.321 1.00 45.41 179 SER A CA 1
ATOM 1430 C C . SER A 1 179 ? -57.655 -6.267 45.128 1.00 45.41 179 SER A C 1
ATOM 1432 O O . SER A 1 179 ? -57.686 -5.149 45.641 1.00 45.41 179 SER A O 1
ATOM 1434 N N . GLY A 1 180 ? -58.601 -6.710 44.298 1.00 41.66 180 GLY A N 1
ATOM 1435 C CA . GLY A 1 180 ? -59.905 -6.075 44.161 1.00 41.66 180 GLY A CA 1
ATOM 1436 C C . GLY A 1 180 ? -60.607 -6.032 45.523 1.00 41.66 180 GLY A C 1
ATOM 1437 O O . GLY A 1 180 ? -60.442 -6.962 46.315 1.00 41.66 180 GLY A O 1
ATOM 1438 N N . PRO A 1 181 ? -61.345 -4.954 45.829 1.00 50.47 181 PRO A N 1
ATOM 1439 C CA . PRO A 1 181 ? -61.942 -4.781 47.140 1.00 50.47 181 PRO A CA 1
ATOM 1440 C C . PRO A 1 181 ? -63.043 -5.819 47.372 1.00 50.47 181 PRO A C 1
ATOM 1442 O O . PRO A 1 181 ? -63.907 -6.040 46.522 1.00 50.47 181 PRO A O 1
ATOM 1445 N N . GLU A 1 182 ? -63.012 -6.427 48.556 1.00 44.62 182 GLU A N 1
ATOM 1446 C CA . GLU A 1 182 ? -64.176 -7.066 49.154 1.00 44.62 182 GLU A CA 1
ATOM 1447 C C . GLU A 1 182 ? -65.316 -6.043 49.314 1.00 44.62 182 GLU A C 1
ATOM 1449 O O . GLU A 1 182 ? -65.110 -4.952 49.845 1.00 44.62 182 GLU A O 1
ATOM 1454 N N . GLY A 1 183 ? -66.527 -6.451 48.924 1.00 42.59 183 GLY A N 1
ATOM 1455 C CA . GLY A 1 183 ? -67.784 -5.990 49.521 1.00 42.59 183 GLY A CA 1
ATOM 1456 C C . GLY A 1 183 ? -68.521 -4.838 48.829 1.00 42.59 183 GLY A C 1
ATOM 1457 O O . GLY A 1 183 ? -68.152 -3.679 48.978 1.00 42.59 183 GLY A O 1
ATOM 1458 N N . ALA A 1 184 ? -69.642 -5.159 48.170 1.00 38.19 184 ALA A N 1
ATOM 1459 C CA . ALA A 1 184 ? -70.986 -4.639 48.487 1.00 38.19 184 ALA A CA 1
ATOM 1460 C C . ALA A 1 184 ? -71.990 -5.059 47.394 1.00 38.19 184 ALA A C 1
ATOM 1462 O O . ALA A 1 184 ? -71.866 -4.644 46.241 1.00 38.19 184 ALA A O 1
ATOM 1463 N N . GLY A 1 185 ? -72.987 -5.862 47.776 1.00 39.84 185 GLY A N 1
ATOM 1464 C CA . GLY A 1 185 ? -74.104 -6.297 46.934 1.00 39.84 185 GLY A CA 1
ATOM 1465 C C . GLY A 1 185 ? -74.887 -7.420 47.587 1.00 39.84 185 GLY A C 1
ATOM 1466 O O . GLY A 1 185 ? -74.440 -8.575 47.434 1.00 39.84 185 GLY A O 1
#

Foldseek 3Di:
DDDDDDPPDPDPDPPPPPPDPPDDDDDDDLCVVPPDDLCNQLVDPVSLVSLLVVCPDPNVVDPVSVVSVVVSCVVDVVVVVVVVVVCVCVVDVVSVVVVVVVVVVVVVVVVVVVVCVVVCVVVVVVVVVVVVLVVVLLVVLLVCVVVVHDLVVSCVPSVDDSVVSVVSNVVPDDPPDPPDDDDDD